Protein AF-A0A560X9L2-F1 (afdb_monomer_lite)

Radius of gyration: 22.98 Å; chains: 1; bounding box: 66×47×64 Å

Secondary structure (DSSP, 8-state):
-----PPPPPHHHHHHHHHHHHHHHHHHHHHSHHHHHHHHHHHHHHHHHTTSSSHHHHHHSHHHHHHHHHHHHHHHHHHHHHHHHHHHHHHHHHHSPPSSHHHHHHHHHHHHHTTTTS-TT-SS-HHHHHHHHHHHHHSS------TT-HHHHHHHHHHHHHHHHHHHHHHHHHHT-TT---HHHHHHHHHHHHHHHHHHHHHHHHTT---

pLDDT: mean 83.64, std 16.47, range [38.31, 98.19]

Foldseek 3Di:
DDDPPDPQDALVVLVVQLVVLVVVLVCCCCPNQLNVLVVQLVVQQVVLVVVDPDSVSSCVDPSNVVSVVSNVVSVVVSCVVRVVVSLVSLLSSLQHQQPAVLSLVVNVVSCVVSVVCPDPPRPDHSVVSSVVNVVVRVPPPPPDPDVPCLQVVLQSLLVVLLVLLVVLVVQLCVLVPPVDDDPVSVVVSVVSNVVSVVSNCSSCVSNVNDD

Sequence (211 aa):
MNAPTMPAPDWATRHAEYRRLLILRDADAAFGTLADARYNREMALQQAETRCGTREEALAQRDVKAASRALSAAEERHYQDYGDQLEAAAIAAVLAPAPDLGAVEIKMALIRLFELDNSLAMPRTPMDIIQQDTDRLADRPTASLVPGDRPAIATDQAAAHLTNADQLAESIASLISPAEHTVSGLRQALTLLHLQQDELRRAAESMGESI

Structure (mmCIF, N/CA/C/O backbone):
data_AF-A0A560X9L2-F1
#
_entry.id   AF-A0A560X9L2-F1
#
loop_
_atom_site.group_PDB
_atom_site.id
_atom_site.type_symbol
_atom_site.label_atom_id
_atom_site.label_alt_id
_atom_site.label_comp_id
_atom_site.label_asym_id
_atom_site.label_entity_id
_atom_site.label_seq_id
_atom_site.pdbx_PDB_ins_code
_atom_site.Cartn_x
_atom_site.Cartn_y
_atom_site.Cartn_z
_atom_site.occupancy
_atom_site.B_iso_or_equiv
_atom_site.auth_seq_id
_atom_site.auth_comp_id
_atom_site.auth_asym_id
_atom_site.auth_atom_id
_atom_site.pdbx_PDB_model_num
ATOM 1 N N . MET A 1 1 ? -39.183 16.869 12.815 1.00 43.25 1 MET A N 1
ATOM 2 C CA . MET A 1 1 ? -38.884 15.489 12.383 1.00 43.25 1 MET A CA 1
ATOM 3 C C . MET A 1 1 ? -37.378 15.331 12.450 1.00 43.25 1 MET A C 1
ATOM 5 O O . MET A 1 1 ? -36.696 15.900 11.611 1.00 43.25 1 MET A O 1
ATOM 9 N N . ASN A 1 2 ? -36.859 14.675 13.488 1.00 44.47 2 ASN A N 1
ATOM 10 C CA . ASN A 1 2 ? -35.429 14.380 13.568 1.00 44.47 2 ASN A CA 1
ATOM 11 C C . ASN A 1 2 ? -35.170 13.163 12.682 1.00 44.47 2 ASN A C 1
ATOM 13 O O . ASN A 1 2 ? -35.814 12.131 12.869 1.00 44.47 2 ASN A O 1
ATOM 17 N N . ALA A 1 3 ? -34.297 13.309 11.685 1.00 38.31 3 ALA A N 1
ATOM 18 C CA . ALA A 1 3 ? -33.846 12.181 10.885 1.00 38.31 3 ALA A CA 1
ATOM 19 C C . ALA A 1 3 ? -33.197 11.145 11.822 1.00 38.31 3 ALA A C 1
ATOM 21 O O . ALA A 1 3 ? -32.463 11.550 12.727 1.00 38.31 3 ALA A O 1
ATOM 22 N N . PRO A 1 4 ? -33.468 9.839 11.654 1.00 47.84 4 PRO A N 1
ATOM 23 C CA . PRO A 1 4 ? -32.773 8.815 12.415 1.00 47.84 4 PRO A CA 1
ATOM 24 C C . PRO A 1 4 ? -31.287 8.894 12.064 1.00 47.84 4 PRO A C 1
ATOM 26 O O . PRO A 1 4 ? -30.880 8.569 10.949 1.00 47.84 4 PRO A O 1
ATOM 29 N N . THR A 1 5 ? -30.483 9.387 13.003 1.00 43.88 5 THR A N 1
ATOM 30 C CA . THR A 1 5 ? -29.027 9.378 12.910 1.00 43.88 5 THR A CA 1
ATOM 31 C C . THR A 1 5 ? -28.613 7.916 12.842 1.00 43.88 5 THR A C 1
ATOM 33 O O . THR A 1 5 ? -28.751 7.192 13.829 1.00 43.88 5 THR A O 1
ATOM 36 N N . MET A 1 6 ? -28.191 7.448 11.665 1.00 41.44 6 MET A N 1
ATOM 37 C CA . MET A 1 6 ? -27.662 6.093 11.547 1.00 41.44 6 MET A CA 1
ATOM 38 C C . MET A 1 6 ? -26.495 5.950 12.532 1.00 41.44 6 MET A C 1
ATOM 40 O O . MET A 1 6 ? -25.679 6.876 12.621 1.00 41.44 6 MET A O 1
ATOM 44 N N . PRO A 1 7 ? -26.425 4.849 13.303 1.00 60.12 7 PRO A N 1
ATOM 45 C CA . PRO A 1 7 ? -25.309 4.631 14.208 1.00 60.12 7 PRO A CA 1
ATOM 46 C C . PRO A 1 7 ? -24.018 4.677 13.394 1.00 60.12 7 PRO A C 1
ATOM 48 O O . PRO A 1 7 ? -23.951 4.128 12.291 1.00 60.12 7 PRO A O 1
ATOM 51 N N . ALA A 1 8 ? -23.012 5.384 13.912 1.00 59.06 8 ALA A N 1
ATOM 52 C CA . ALA A 1 8 ? -21.701 5.394 13.287 1.00 59.06 8 ALA A CA 1
ATOM 53 C C . ALA A 1 8 ? -21.240 3.932 13.123 1.00 59.06 8 ALA A C 1
ATOM 55 O O . ALA A 1 8 ? -21.383 3.159 14.074 1.00 59.06 8 ALA A O 1
ATOM 56 N N . PRO A 1 9 ? -20.751 3.534 11.936 1.00 68.25 9 PRO A N 1
ATOM 57 C CA . PRO A 1 9 ? -20.302 2.166 11.708 1.00 68.25 9 PRO A CA 1
ATOM 58 C C . PRO A 1 9 ? -19.231 1.782 12.727 1.00 68.25 9 PRO A C 1
ATOM 60 O O . PRO A 1 9 ? -18.377 2.603 13.079 1.00 68.25 9 PRO A O 1
ATOM 63 N N . ASP A 1 10 ? -19.310 0.540 13.198 1.00 86.62 10 ASP A N 1
ATOM 64 C CA . ASP A 1 10 ? -18.378 0.007 14.179 1.00 86.62 10 ASP A CA 1
ATOM 65 C C . ASP A 1 10 ? -16.955 -0.114 13.610 1.00 86.62 10 ASP A C 1
ATOM 67 O O . ASP A 1 10 ? -16.713 -0.077 12.397 1.00 86.62 10 ASP A O 1
ATOM 71 N N . TRP A 1 11 ? -15.984 -0.210 14.515 1.00 93.38 11 TRP A N 1
ATOM 72 C CA . TRP A 1 11 ? -14.570 -0.298 14.161 1.00 93.38 11 TRP A CA 1
ATOM 73 C C . TRP A 1 11 ? -14.273 -1.483 13.234 1.00 93.38 11 TRP A C 1
ATOM 75 O O . TRP A 1 11 ? -13.514 -1.324 12.280 1.00 93.38 11 TRP A O 1
ATOM 85 N N . ALA A 1 12 ? -14.922 -2.631 13.454 1.00 92.50 12 ALA A N 1
ATOM 86 C CA . ALA A 1 12 ? -14.732 -3.831 12.644 1.00 92.50 12 ALA A CA 1
ATOM 87 C C . ALA A 1 12 ? -15.104 -3.587 11.175 1.00 92.50 12 ALA A C 1
ATOM 89 O O . ALA A 1 12 ? -14.339 -3.937 10.280 1.00 92.50 12 ALA A O 1
ATOM 90 N N . THR A 1 13 ? -16.223 -2.906 10.919 1.00 94.25 13 THR A N 1
ATOM 91 C CA . THR A 1 13 ? -16.650 -2.529 9.565 1.00 94.25 13 THR A CA 1
ATOM 92 C C . THR A 1 13 ? -15.638 -1.598 8.895 1.00 94.25 13 THR A C 1
ATOM 94 O O . THR A 1 13 ? -15.300 -1.777 7.724 1.00 94.25 13 THR A O 1
ATOM 97 N N . ARG A 1 14 ? -15.119 -0.604 9.628 1.00 94.75 14 ARG A N 1
ATOM 98 C CA . ARG A 1 14 ? -14.111 0.334 9.100 1.00 94.75 14 ARG A CA 1
ATOM 99 C C . ARG A 1 14 ? -12.788 -0.358 8.793 1.00 94.75 14 ARG A C 1
ATOM 101 O O . ARG A 1 14 ? -12.207 -0.122 7.738 1.00 94.75 14 ARG A O 1
ATOM 108 N N . HIS A 1 15 ? -12.342 -1.230 9.689 1.00 95.25 15 HIS A N 1
ATOM 109 C CA . HIS A 1 15 ? -11.128 -2.006 9.498 1.00 95.25 15 HIS A CA 1
ATOM 110 C C . HIS A 1 15 ? -11.265 -3.007 8.340 1.00 95.25 15 HIS A C 1
ATOM 112 O O . HIS A 1 15 ? -10.342 -3.144 7.541 1.00 95.25 15 HIS A O 1
ATOM 118 N N . ALA A 1 16 ? -12.427 -3.651 8.187 1.00 94.00 16 ALA A N 1
ATOM 119 C CA . ALA A 1 16 ? -12.705 -4.541 7.063 1.00 94.00 16 ALA A CA 1
ATOM 120 C C . ALA A 1 16 ? -12.647 -3.806 5.714 1.00 94.00 16 ALA A C 1
ATOM 122 O O . ALA A 1 16 ? -12.072 -4.333 4.764 1.00 94.00 16 ALA A O 1
ATOM 123 N N . GLU A 1 17 ? -13.179 -2.582 5.630 1.00 94.94 17 GLU A N 1
ATOM 124 C CA . GLU A 1 17 ? -13.081 -1.778 4.405 1.00 94.94 17 GLU A CA 1
ATOM 125 C C . GLU A 1 17 ? -11.632 -1.383 4.091 1.00 94.94 17 GLU A C 1
ATOM 127 O O . GLU A 1 17 ? -11.193 -1.527 2.950 1.00 94.94 17 GLU A O 1
ATOM 132 N N . TYR A 1 18 ? -10.853 -0.980 5.103 1.00 96.44 18 TYR A N 1
ATOM 133 C CA . TYR A 1 18 ? -9.411 -0.767 4.944 1.00 96.44 18 TYR A CA 1
ATOM 134 C C . TYR A 1 18 ? -8.710 -2.024 4.398 1.00 96.44 18 TYR A C 1
ATOM 136 O O . TYR A 1 18 ? -7.999 -1.953 3.396 1.00 96.44 18 TYR A O 1
ATOM 144 N N . ARG A 1 19 ? -8.948 -3.195 5.007 1.00 96.81 19 ARG A N 1
ATOM 145 C CA . ARG A 1 19 ? -8.347 -4.467 4.571 1.00 96.81 19 ARG A CA 1
ATOM 146 C C . ARG A 1 19 ? -8.762 -4.838 3.151 1.00 96.81 19 ARG A C 1
ATOM 148 O O . ARG A 1 19 ? -7.929 -5.304 2.381 1.00 96.81 19 ARG A O 1
ATOM 155 N N . ARG A 1 20 ? -10.023 -4.611 2.784 1.00 95.94 20 ARG A N 1
ATOM 156 C CA . ARG A 1 20 ? -10.513 -4.837 1.422 1.00 95.94 20 ARG A CA 1
ATOM 157 C C . ARG A 1 20 ? -9.759 -3.973 0.409 1.00 95.94 20 ARG A C 1
ATOM 159 O O . ARG A 1 20 ? -9.312 -4.502 -0.603 1.00 95.94 20 ARG A O 1
ATOM 166 N N . LEU A 1 21 ? -9.605 -2.674 0.671 1.00 94.25 21 LEU A N 1
ATOM 167 C CA . LEU A 1 21 ? -8.869 -1.768 -0.219 1.00 94.25 21 LEU A CA 1
ATOM 168 C C . LEU A 1 21 ? -7.387 -2.141 -0.319 1.00 94.25 21 LEU A C 1
ATOM 170 O O . LEU A 1 21 ? -6.833 -2.121 -1.415 1.00 94.25 21 LEU A O 1
ATOM 174 N N . LEU A 1 22 ? -6.773 -2.543 0.797 1.00 95.12 22 LEU A N 1
ATOM 175 C CA . LEU A 1 22 ? -5.394 -3.025 0.830 1.00 95.12 22 LEU A CA 1
ATOM 176 C C . LEU A 1 22 ? -5.209 -4.233 -0.099 1.00 95.12 22 LEU A C 1
ATOM 178 O O . LEU A 1 22 ? -4.331 -4.223 -0.955 1.00 95.12 22 LEU A O 1
ATOM 182 N N . ILE A 1 23 ? -6.096 -5.227 0.010 1.00 94.38 23 ILE A N 1
ATOM 183 C CA . ILE A 1 23 ? -6.079 -6.424 -0.842 1.00 94.38 23 ILE A CA 1
ATOM 184 C C . ILE A 1 23 ? -6.236 -6.053 -2.319 1.00 94.38 23 ILE A C 1
ATOM 186 O O . ILE A 1 23 ? -5.538 -6.610 -3.161 1.00 94.38 23 ILE A O 1
ATOM 190 N N . LEU A 1 24 ? -7.139 -5.125 -2.656 1.00 92.75 24 LEU A N 1
ATOM 191 C CA . LEU A 1 24 ? -7.343 -4.702 -4.046 1.00 92.75 24 LEU A CA 1
ATOM 192 C C . LEU A 1 24 ? -6.112 -3.996 -4.622 1.00 92.75 24 LEU A C 1
ATOM 194 O O . LEU A 1 24 ? -5.712 -4.302 -5.745 1.00 92.75 24 LEU A O 1
ATOM 198 N N . ARG A 1 25 ? -5.492 -3.103 -3.844 1.00 96.00 25 ARG A N 1
ATOM 199 C CA . ARG A 1 25 ? -4.229 -2.458 -4.211 1.00 96.00 25 ARG A CA 1
ATOM 200 C C . ARG A 1 25 ? -3.153 -3.511 -4.469 1.00 96.00 25 ARG A C 1
ATOM 202 O O . ARG A 1 25 ? -2.543 -3.530 -5.533 1.00 96.00 25 ARG A O 1
ATOM 209 N N . ASP A 1 26 ? -2.945 -4.421 -3.527 1.00 93.62 26 ASP A N 1
ATOM 210 C CA . ASP A 1 26 ? -1.880 -5.418 -3.635 1.00 93.62 26 ASP A CA 1
ATOM 211 C C . ASP A 1 26 ? -2.139 -6.393 -4.797 1.00 93.62 26 ASP A C 1
ATOM 213 O O . ASP A 1 26 ? -1.213 -6.760 -5.523 1.00 93.62 26 ASP A O 1
ATOM 217 N N . ALA A 1 27 ? -3.405 -6.731 -5.057 1.00 91.81 27 ALA A N 1
ATOM 218 C CA . ALA A 1 27 ? -3.801 -7.522 -6.215 1.00 91.81 27 ALA A CA 1
ATOM 219 C C . ALA A 1 27 ? -3.506 -6.812 -7.547 1.00 91.81 27 ALA A C 1
ATOM 221 O O . ALA A 1 27 ? -3.006 -7.458 -8.467 1.00 91.81 27 ALA A O 1
ATOM 222 N N . ASP A 1 28 ? -3.756 -5.502 -7.674 1.00 91.50 28 ASP A N 1
ATOM 223 C CA . ASP A 1 28 ? -3.399 -4.761 -8.895 1.00 91.50 28 ASP A CA 1
ATOM 224 C C . ASP A 1 28 ? -1.875 -4.658 -9.081 1.00 91.50 28 ASP A C 1
ATOM 226 O O . ASP A 1 28 ? -1.367 -4.794 -10.197 1.00 91.50 28 ASP A O 1
ATOM 230 N N . ALA A 1 29 ? -1.125 -4.505 -7.987 1.00 92.31 29 ALA A N 1
ATOM 231 C CA . ALA A 1 29 ? 0.335 -4.486 -8.027 1.00 92.31 29 ALA A CA 1
ATOM 232 C C . ALA A 1 29 ? 0.947 -5.840 -8.429 1.00 92.31 29 ALA A C 1
ATOM 234 O O . ALA A 1 29 ? 2.018 -5.860 -9.043 1.00 92.31 29 ALA A O 1
ATOM 235 N N . ALA A 1 30 ? 0.283 -6.948 -8.084 1.00 93.56 30 ALA A N 1
ATOM 236 C CA . ALA A 1 30 ? 0.746 -8.306 -8.356 1.00 93.56 30 ALA A CA 1
ATOM 237 C C . ALA A 1 30 ? 0.265 -8.864 -9.704 1.00 93.56 30 ALA A C 1
ATOM 239 O O . ALA A 1 30 ? 1.023 -9.556 -10.383 1.00 93.56 30 ALA A O 1
ATOM 240 N N . PHE A 1 31 ? -0.976 -8.569 -10.097 1.00 92.12 31 PHE A N 1
ATOM 241 C CA . PHE A 1 31 ? -1.646 -9.217 -11.234 1.00 92.12 31 PHE A CA 1
ATOM 242 C C . PHE A 1 31 ? -2.380 -8.248 -12.166 1.00 92.12 31 PHE A C 1
ATOM 244 O O . PHE A 1 31 ? -2.982 -8.687 -13.143 1.00 92.12 31 PHE A O 1
ATOM 251 N N . GLY A 1 32 ? -2.399 -6.957 -11.843 1.00 93.81 32 GLY A N 1
ATOM 252 C CA . GLY A 1 32 ? -3.154 -5.953 -12.579 1.00 93.81 32 GLY A CA 1
ATOM 253 C C . GLY A 1 32 ? -2.306 -5.125 -13.535 1.00 93.81 32 GLY A C 1
ATOM 254 O O . GLY A 1 32 ? -1.268 -5.550 -14.047 1.00 93.81 32 GLY A O 1
ATOM 255 N N . THR A 1 33 ? -2.759 -3.893 -13.767 1.00 94.00 33 THR A N 1
ATOM 256 C CA . THR A 1 33 ? -2.171 -3.016 -14.795 1.00 94.00 33 THR A CA 1
ATOM 257 C C . THR A 1 33 ? -0.731 -2.641 -14.449 1.00 94.00 33 THR A C 1
ATOM 259 O O . THR A 1 33 ? 0.124 -2.535 -15.333 1.00 94.00 33 THR A O 1
ATOM 262 N N . LEU A 1 34 ? -0.447 -2.449 -13.158 1.00 94.62 34 LEU A N 1
ATOM 263 C CA . LEU A 1 34 ? 0.895 -2.138 -12.686 1.00 94.62 34 LEU A CA 1
ATOM 264 C C . LEU A 1 34 ? 1.856 -3.318 -12.898 1.00 94.62 34 LEU A C 1
ATOM 266 O O . LEU A 1 34 ? 2.987 -3.111 -13.346 1.00 94.62 34 LEU A O 1
ATOM 270 N N . ALA A 1 35 ? 1.405 -4.546 -12.631 1.00 95.62 35 ALA A N 1
ATOM 271 C CA . ALA A 1 35 ? 2.194 -5.755 -12.858 1.00 95.62 35 ALA A CA 1
ATOM 272 C C . ALA A 1 35 ? 2.566 -5.917 -14.341 1.00 95.62 35 ALA A C 1
ATOM 274 O O . ALA A 1 35 ? 3.745 -6.081 -14.671 1.00 95.62 35 ALA A O 1
ATOM 275 N N . ASP A 1 36 ? 1.591 -5.760 -15.240 1.00 96.94 36 ASP A N 1
ATOM 276 C CA . ASP A 1 36 ? 1.807 -5.823 -16.688 1.00 96.94 36 ASP A CA 1
ATOM 277 C C . ASP A 1 36 ? 2.794 -4.753 -17.170 1.00 96.94 36 ASP A C 1
ATOM 279 O O . ASP A 1 36 ? 3.684 -5.020 -17.984 1.00 96.94 36 ASP A O 1
ATOM 283 N N . ALA A 1 37 ? 2.676 -3.521 -16.668 1.00 97.44 37 ALA A N 1
ATOM 284 C CA . ALA A 1 37 ? 3.575 -2.436 -17.048 1.00 97.44 37 ALA A CA 1
ATOM 285 C C . ALA A 1 37 ? 5.020 -2.687 -16.575 1.00 97.44 37 ALA A C 1
ATOM 287 O O . ALA A 1 37 ? 5.966 -2.423 -17.327 1.00 97.44 37 ALA A O 1
ATOM 288 N N . ARG A 1 38 ? 5.200 -3.245 -15.367 1.00 97.38 38 ARG A N 1
ATOM 289 C CA . ARG A 1 38 ? 6.514 -3.663 -14.846 1.00 97.38 38 ARG A CA 1
ATOM 290 C C . ARG A 1 38 ? 7.122 -4.759 -15.712 1.00 97.38 38 ARG A C 1
ATOM 292 O O . ARG A 1 38 ? 8.261 -4.612 -16.153 1.00 97.38 38 ARG A O 1
ATOM 299 N N . TYR A 1 39 ? 6.346 -5.799 -16.014 1.00 97.12 39 TYR A N 1
ATOM 300 C CA . TYR A 1 39 ? 6.778 -6.896 -16.876 1.00 97.12 39 TYR A CA 1
ATOM 301 C C . TYR A 1 39 ? 7.202 -6.395 -18.263 1.00 97.12 39 TYR A C 1
ATOM 303 O O . TYR A 1 39 ? 8.300 -6.692 -18.728 1.00 97.12 39 TYR A O 1
ATOM 311 N N . ASN A 1 40 ? 6.379 -5.561 -18.903 1.00 97.38 40 ASN A N 1
ATOM 312 C CA . ASN A 1 40 ? 6.672 -5.024 -20.232 1.00 97.38 40 ASN A CA 1
ATOM 313 C C . ASN A 1 40 ? 7.941 -4.161 -20.259 1.00 97.38 40 ASN A C 1
ATOM 315 O O . ASN A 1 40 ? 8.709 -4.225 -21.222 1.00 97.38 40 ASN A O 1
ATOM 319 N N . ARG A 1 41 ? 8.187 -3.362 -19.211 1.00 97.50 41 ARG A N 1
ATOM 320 C CA . ARG A 1 41 ? 9.431 -2.592 -19.080 1.00 97.50 41 ARG A CA 1
ATOM 321 C C . ARG A 1 41 ? 10.645 -3.503 -18.944 1.00 97.50 41 ARG A C 1
ATOM 323 O O . ARG A 1 41 ? 11.640 -3.251 -19.620 1.00 97.50 41 ARG A O 1
ATOM 330 N N . GLU A 1 42 ? 10.559 -4.536 -18.112 1.00 96.50 42 GLU A N 1
ATOM 331 C CA . GLU A 1 42 ? 11.658 -5.483 -17.912 1.00 96.50 42 GLU A CA 1
ATOM 332 C C . GLU A 1 42 ? 11.970 -6.245 -19.206 1.00 96.50 42 GLU A C 1
ATOM 334 O O . GLU A 1 42 ? 13.121 -6.303 -19.633 1.00 96.50 42 GLU A O 1
ATOM 339 N N . MET A 1 43 ? 10.940 -6.719 -19.912 1.00 97.00 43 MET A N 1
ATOM 340 C CA . MET A 1 43 ? 11.107 -7.385 -21.205 1.00 97.00 43 MET A CA 1
ATOM 341 C C . MET A 1 43 ? 11.726 -6.464 -22.260 1.00 97.00 43 MET A C 1
ATOM 343 O O . MET A 1 43 ? 12.619 -6.886 -22.996 1.00 97.00 43 MET A O 1
ATOM 347 N N . ALA A 1 44 ? 11.289 -5.202 -22.338 1.00 95.94 44 ALA A N 1
ATOM 348 C CA . ALA A 1 44 ? 11.880 -4.226 -23.252 1.00 95.94 44 ALA A CA 1
ATOM 349 C C . ALA A 1 44 ? 13.358 -3.971 -22.923 1.00 95.94 44 ALA A C 1
ATOM 351 O O . ALA A 1 44 ? 14.188 -3.886 -23.831 1.00 95.94 44 ALA A O 1
ATOM 352 N N . LEU A 1 45 ? 13.694 -3.875 -21.632 1.00 94.62 45 LEU A N 1
ATOM 353 C CA . LEU A 1 45 ? 15.064 -3.680 -21.175 1.00 94.62 45 LEU A CA 1
ATOM 354 C C . LEU A 1 45 ? 15.943 -4.879 -21.536 1.00 94.62 45 LEU A C 1
ATOM 356 O O . LEU A 1 45 ? 16.971 -4.690 -22.179 1.00 94.62 45 LEU A O 1
ATOM 360 N N . GLN A 1 46 ? 15.498 -6.098 -21.233 1.00 93.81 46 GLN A N 1
ATOM 361 C CA . GLN A 1 46 ? 16.216 -7.323 -21.578 1.00 93.81 46 GLN A CA 1
ATOM 362 C C . GLN A 1 46 ? 16.451 -7.432 -23.095 1.00 93.81 46 GLN A C 1
ATOM 364 O O . GLN A 1 46 ? 17.558 -7.719 -23.550 1.00 93.81 46 GLN A O 1
ATOM 369 N N . GLN A 1 47 ? 15.438 -7.135 -23.915 1.00 94.19 47 GLN A N 1
ATOM 370 C CA . GLN A 1 47 ? 15.576 -7.125 -25.377 1.00 94.19 47 GLN A CA 1
ATOM 371 C C . GLN A 1 47 ? 16.538 -6.039 -25.878 1.00 94.19 47 GLN A C 1
ATOM 373 O O . GLN A 1 47 ? 17.235 -6.238 -26.874 1.00 94.19 47 GLN A O 1
ATOM 378 N N . ALA A 1 48 ? 16.585 -4.871 -25.238 1.00 94.56 48 ALA A N 1
ATOM 379 C CA . ALA A 1 48 ? 17.551 -3.830 -25.571 1.00 94.56 48 ALA A CA 1
ATOM 380 C C . ALA A 1 48 ? 18.978 -4.222 -25.155 1.00 94.56 48 ALA A C 1
ATOM 382 O O . ALA A 1 48 ? 19.894 -4.061 -25.954 1.00 94.56 48 ALA A O 1
ATOM 383 N N . GLU A 1 49 ? 19.165 -4.827 -23.981 1.00 93.75 49 GLU A N 1
ATOM 384 C CA . GLU A 1 49 ? 20.471 -5.298 -23.502 1.00 93.75 49 GLU A CA 1
ATOM 385 C C . GLU A 1 49 ? 21.081 -6.381 -24.397 1.00 93.75 49 GLU A C 1
ATOM 387 O O . GLU A 1 49 ? 22.290 -6.397 -24.582 1.00 93.75 49 GLU A O 1
ATOM 392 N N . THR A 1 50 ? 20.275 -7.239 -25.033 1.00 93.69 50 THR A N 1
ATOM 393 C CA . THR A 1 50 ? 20.814 -8.209 -26.011 1.00 93.69 50 THR A CA 1
ATOM 394 C C . THR A 1 50 ? 21.365 -7.560 -27.287 1.00 93.69 50 THR A C 1
ATOM 396 O O . THR A 1 50 ? 22.163 -8.175 -27.994 1.00 93.69 50 THR A O 1
ATOM 399 N N . ARG A 1 51 ? 20.927 -6.336 -27.610 1.00 93.19 51 ARG A N 1
ATOM 400 C CA . ARG A 1 51 ? 21.336 -5.584 -28.810 1.00 93.19 51 ARG A CA 1
ATOM 401 C C . ARG A 1 51 ? 22.429 -4.558 -28.519 1.00 93.19 51 ARG A C 1
ATOM 403 O O . ARG A 1 51 ? 23.192 -4.219 -29.421 1.00 93.19 51 ARG A O 1
ATOM 410 N N . CYS A 1 52 ? 22.464 -4.033 -27.300 1.00 90.69 52 CYS A N 1
ATOM 411 C CA . CYS A 1 52 ? 23.400 -3.008 -26.858 1.00 90.69 52 CYS A CA 1
ATOM 412 C C . CYS A 1 52 ? 24.627 -3.630 -26.180 1.00 90.69 52 CYS A C 1
ATOM 414 O O . CYS A 1 52 ? 24.558 -4.722 -25.629 1.00 90.69 52 CYS A O 1
ATOM 416 N N . GLY A 1 53 ? 25.762 -2.928 -26.198 1.00 84.75 53 GLY A N 1
ATOM 417 C CA . GLY A 1 53 ? 26.966 -3.389 -25.501 1.00 84.75 53 GLY A CA 1
ATOM 418 C C . GLY A 1 53 ? 26.920 -3.111 -23.998 1.00 84.75 53 GLY A C 1
ATOM 419 O O . GLY A 1 53 ? 27.680 -3.709 -23.237 1.00 84.75 53 GLY A O 1
ATOM 420 N N . THR A 1 54 ? 26.041 -2.198 -23.565 1.00 91.75 54 THR A N 1
ATOM 421 C CA . THR A 1 54 ? 25.892 -1.782 -22.165 1.00 91.75 54 THR A CA 1
ATOM 422 C C . THR A 1 54 ? 24.429 -1.528 -21.777 1.00 91.75 54 THR A C 1
ATOM 424 O O . THR A 1 54 ? 23.570 -1.241 -22.616 1.00 91.75 54 THR A O 1
ATOM 427 N N . ARG A 1 55 ? 24.144 -1.569 -20.469 1.00 88.69 55 ARG A N 1
ATOM 428 C CA . ARG A 1 55 ? 22.823 -1.243 -19.901 1.00 88.69 55 ARG A CA 1
ATOM 429 C C . ARG A 1 55 ? 22.441 0.229 -20.080 1.00 88.69 55 ARG A C 1
ATOM 431 O O . ARG A 1 55 ? 21.268 0.539 -20.266 1.00 88.69 55 ARG A O 1
ATOM 438 N N . GLU A 1 56 ? 23.412 1.140 -20.060 1.00 91.25 56 GLU A N 1
ATOM 439 C CA . GLU A 1 56 ? 23.175 2.573 -20.296 1.00 91.25 56 GLU A CA 1
ATOM 440 C C . GLU A 1 56 ? 22.667 2.827 -21.721 1.00 91.25 56 GLU A C 1
ATOM 442 O O . GLU A 1 56 ? 21.685 3.544 -21.922 1.00 91.25 56 GLU A O 1
ATOM 447 N N . GLU A 1 57 ? 23.274 2.169 -22.712 1.00 90.12 57 GLU A N 1
ATOM 448 C CA . GLU A 1 57 ? 22.813 2.205 -24.101 1.00 90.12 57 GLU A CA 1
ATOM 449 C C . GLU A 1 57 ? 21.418 1.592 -24.262 1.00 90.12 57 GLU A C 1
ATOM 451 O O . GLU A 1 57 ? 20.607 2.126 -25.023 1.00 90.12 57 GLU A O 1
ATOM 456 N N . ALA A 1 58 ? 21.122 0.509 -23.536 1.00 89.69 58 ALA A N 1
ATOM 457 C CA . ALA A 1 58 ? 19.808 -0.127 -23.533 1.00 89.69 58 ALA A CA 1
ATOM 458 C C . ALA A 1 58 ? 18.724 0.813 -22.972 1.00 89.69 58 ALA A C 1
ATOM 460 O O . ALA A 1 58 ? 17.688 1.017 -23.602 1.00 89.69 58 ALA A O 1
ATOM 461 N N . LEU A 1 59 ? 18.987 1.475 -21.840 1.00 90.31 59 LEU A N 1
ATOM 462 C CA . LEU A 1 59 ? 18.087 2.474 -21.245 1.00 90.31 59 LEU A CA 1
ATOM 463 C C . LEU A 1 59 ? 17.887 3.707 -22.140 1.00 90.31 59 LEU A C 1
ATOM 465 O O . LEU A 1 59 ? 16.843 4.366 -22.086 1.00 90.31 59 LEU A O 1
ATOM 469 N N . ALA A 1 60 ? 18.868 4.031 -22.985 1.00 89.75 60 ALA A N 1
ATOM 470 C CA . ALA A 1 60 ? 18.752 5.117 -23.946 1.00 89.75 60 ALA A CA 1
ATOM 471 C C . ALA A 1 60 ? 17.816 4.787 -25.126 1.00 89.75 60 ALA A C 1
ATOM 473 O O . ALA A 1 60 ? 17.354 5.730 -25.791 1.00 89.75 60 ALA A O 1
ATOM 474 N N . GLN A 1 61 ? 17.503 3.505 -25.362 1.00 94.50 61 GLN A N 1
ATOM 475 C CA . GLN A 1 61 ? 16.669 3.064 -26.478 1.00 94.50 61 GLN A CA 1
ATOM 476 C C . GLN A 1 61 ? 15.224 3.569 -26.376 1.00 94.50 61 GLN A C 1
ATOM 478 O O . GLN A 1 61 ? 14.656 3.797 -25.303 1.00 94.50 61 GLN A O 1
ATOM 483 N N . ARG A 1 62 ? 14.615 3.789 -27.545 1.00 94.69 62 ARG A N 1
ATOM 484 C CA . ARG A 1 62 ? 13.279 4.392 -27.667 1.00 94.69 62 ARG A CA 1
ATOM 485 C C . ARG A 1 62 ? 12.180 3.516 -27.061 1.00 94.69 62 ARG A C 1
ATOM 487 O O . ARG A 1 62 ? 11.255 4.055 -26.455 1.00 94.69 62 ARG A O 1
ATOM 494 N N . ASP A 1 63 ? 12.256 2.210 -27.269 1.00 93.88 63 ASP A N 1
ATOM 495 C CA . ASP A 1 63 ? 11.332 1.203 -26.742 1.00 93.88 63 ASP A CA 1
ATOM 496 C C . ASP A 1 63 ? 11.396 1.126 -25.212 1.00 93.88 63 ASP A C 1
ATOM 498 O O . ASP A 1 63 ? 10.359 1.246 -24.563 1.00 93.88 63 ASP A O 1
ATOM 502 N N . VAL A 1 64 ? 12.594 1.074 -24.625 1.00 96.06 64 VAL A N 1
ATOM 503 C CA . VAL A 1 64 ? 12.778 1.089 -23.162 1.00 96.06 64 VAL A CA 1
ATOM 504 C C . VAL A 1 64 ? 12.252 2.384 -22.540 1.00 96.06 64 VAL A C 1
ATOM 506 O O . VAL A 1 64 ? 11.566 2.356 -21.515 1.00 96.06 64 VAL A O 1
ATOM 509 N N . LYS A 1 65 ? 12.479 3.536 -23.186 1.00 97.12 65 LYS A N 1
ATOM 510 C CA . LYS A 1 65 ? 11.892 4.823 -22.767 1.00 97.12 65 LYS A CA 1
ATOM 511 C C . LYS A 1 65 ? 10.369 4.847 -22.884 1.00 97.12 65 LYS A C 1
ATOM 513 O O . LYS A 1 65 ? 9.699 5.480 -22.070 1.00 97.12 65 LYS A O 1
ATOM 518 N N . ALA A 1 66 ? 9.800 4.216 -23.910 1.00 97.31 66 ALA A N 1
ATOM 519 C CA . ALA A 1 66 ? 8.352 4.112 -24.059 1.00 97.31 66 ALA A CA 1
ATOM 520 C C . ALA A 1 66 ? 7.747 3.230 -22.957 1.00 97.31 66 ALA A C 1
ATOM 522 O O . ALA A 1 66 ? 6.815 3.671 -22.291 1.00 97.31 66 ALA A O 1
ATOM 523 N N . ALA A 1 67 ? 8.330 2.056 -22.704 1.00 97.12 67 ALA A N 1
ATOM 524 C CA . ALA A 1 67 ? 7.890 1.153 -21.646 1.00 97.12 67 ALA A CA 1
ATOM 525 C C . ALA A 1 67 ? 8.068 1.763 -20.244 1.00 97.12 67 ALA A C 1
ATOM 527 O O . ALA A 1 67 ? 7.184 1.638 -19.405 1.00 97.12 67 ALA A O 1
ATOM 528 N N . SER A 1 68 ? 9.149 2.513 -20.005 1.00 97.62 68 SER A N 1
ATOM 529 C CA . SER A 1 68 ? 9.345 3.225 -18.732 1.00 97.62 68 SER A CA 1
ATOM 530 C C . SER A 1 68 ? 8.289 4.309 -18.506 1.00 97.62 68 SER A C 1
ATOM 532 O O . SER A 1 68 ? 7.764 4.419 -17.407 1.00 97.62 68 SER A O 1
ATOM 534 N N . ARG A 1 69 ? 7.911 5.067 -19.546 1.00 98.19 69 ARG A N 1
ATOM 535 C CA . ARG A 1 69 ? 6.802 6.034 -19.441 1.00 98.19 69 ARG A CA 1
ATOM 536 C C . ARG A 1 69 ? 5.462 5.353 -19.181 1.00 98.19 69 ARG A C 1
ATOM 538 O O . ARG A 1 69 ? 4.658 5.889 -18.429 1.00 98.19 69 ARG A O 1
ATOM 545 N N . ALA A 1 70 ? 5.226 4.194 -19.797 1.00 97.75 70 ALA A N 1
ATOM 546 C CA . ALA A 1 70 ? 4.028 3.404 -19.539 1.00 97.75 70 ALA A CA 1
ATOM 547 C C . ALA A 1 70 ? 3.987 2.901 -18.088 1.00 97.75 70 ALA A C 1
ATOM 549 O O . ALA A 1 70 ? 2.941 3.008 -17.456 1.00 97.75 70 ALA A O 1
ATOM 550 N N . LEU A 1 71 ? 5.122 2.440 -17.543 1.00 97.94 71 LEU A N 1
ATOM 551 C CA . LEU A 1 71 ? 5.234 2.080 -16.129 1.00 97.94 71 LEU A CA 1
ATOM 552 C C . LEU A 1 71 ? 4.932 3.272 -15.219 1.00 97.94 71 LEU A C 1
ATOM 554 O O . LEU A 1 71 ? 4.052 3.155 -14.379 1.00 97.94 71 LEU A O 1
ATOM 558 N N . SER A 1 72 ? 5.572 4.424 -15.425 1.00 98.06 72 SER A N 1
ATOM 559 C CA . SER A 1 72 ? 5.303 5.605 -14.593 1.00 98.06 72 SER A CA 1
ATOM 560 C C . SER A 1 72 ? 3.839 6.051 -14.660 1.00 98.06 72 SER A C 1
ATOM 562 O O . SER A 1 72 ? 3.268 6.445 -13.651 1.00 98.06 72 SER A O 1
ATOM 564 N N . ALA A 1 73 ? 3.196 5.955 -15.830 1.00 97.88 73 ALA A N 1
ATOM 565 C CA . ALA A 1 73 ? 1.768 6.247 -15.960 1.0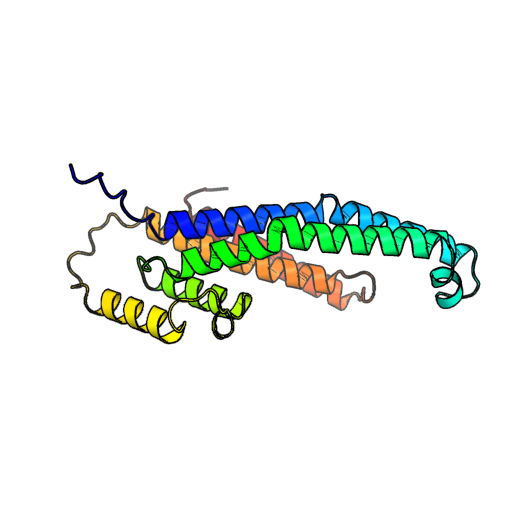0 97.88 73 ALA A CA 1
ATOM 566 C C . ALA A 1 73 ? 0.880 5.223 -15.227 1.00 97.88 73 ALA A C 1
ATOM 568 O O . ALA A 1 73 ? -0.176 5.590 -14.715 1.00 97.88 73 ALA A O 1
ATOM 569 N N . ALA A 1 74 ? 1.288 3.951 -15.185 1.00 97.44 74 ALA A N 1
ATOM 570 C CA . ALA A 1 74 ? 0.595 2.915 -14.426 1.00 97.44 74 ALA A CA 1
ATOM 571 C C . ALA A 1 74 ? 0.791 3.089 -12.912 1.00 97.44 74 ALA A C 1
ATOM 573 O O . ALA A 1 74 ? -0.171 2.932 -12.173 1.00 97.44 74 ALA A O 1
ATOM 574 N N . GLU A 1 75 ? 1.992 3.461 -12.457 1.00 97.19 75 GLU A N 1
ATOM 575 C CA . GLU A 1 75 ? 2.286 3.784 -11.052 1.00 97.19 75 GLU A CA 1
ATOM 576 C C . GLU A 1 75 ? 1.455 4.974 -10.564 1.00 97.19 75 GLU A C 1
ATOM 578 O O . GLU A 1 75 ? 0.818 4.890 -9.518 1.00 97.19 75 GLU A O 1
ATOM 583 N N . GLU A 1 76 ? 1.397 6.047 -11.355 1.00 96.81 76 GLU A N 1
ATOM 584 C CA . GLU A 1 76 ? 0.572 7.220 -11.053 1.00 96.81 76 GLU A CA 1
ATOM 585 C C . GLU A 1 76 ? -0.911 6.846 -10.944 1.00 96.81 76 GLU A C 1
ATOM 587 O O . GLU A 1 76 ? -1.579 7.204 -9.978 1.00 96.81 76 GLU A O 1
ATOM 592 N N . ARG A 1 77 ? -1.432 6.073 -11.905 1.00 96.31 77 ARG A N 1
ATOM 593 C CA . ARG A 1 77 ? -2.824 5.609 -11.860 1.00 96.31 77 ARG A CA 1
ATOM 594 C C . ARG A 1 77 ? -3.087 4.718 -10.650 1.00 96.31 77 ARG A C 1
ATOM 596 O O . ARG A 1 77 ? -4.093 4.898 -9.981 1.00 96.31 77 ARG A O 1
ATOM 603 N N . HIS A 1 78 ? -2.183 3.791 -10.355 1.00 95.06 78 HIS A N 1
ATOM 604 C CA . HIS A 1 78 ? -2.284 2.916 -9.194 1.00 95.06 78 HIS A CA 1
ATOM 605 C C . HIS A 1 78 ? -2.360 3.721 -7.889 1.00 95.06 78 HIS A C 1
ATOM 607 O O . HIS A 1 78 ? -3.185 3.437 -7.022 1.00 95.06 78 HIS A O 1
ATOM 613 N N . TYR A 1 79 ? -1.540 4.768 -7.766 1.00 94.25 79 TYR A N 1
ATOM 614 C CA . TYR A 1 79 ? -1.610 5.685 -6.635 1.00 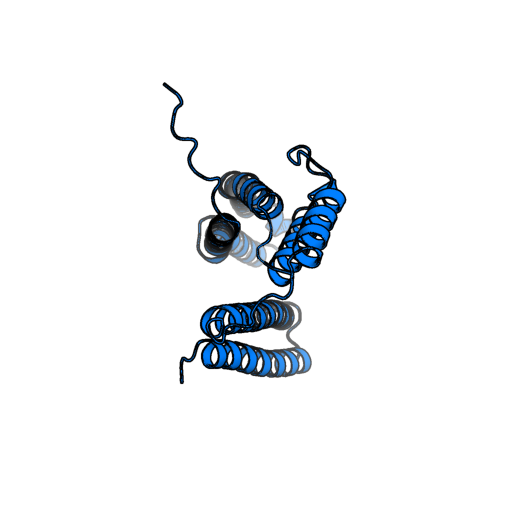94.25 79 TYR A CA 1
ATOM 615 C C . TYR A 1 79 ? -2.947 6.443 -6.588 1.00 94.25 79 TYR A C 1
ATOM 617 O O . TYR A 1 79 ? -3.566 6.506 -5.533 1.00 94.25 79 TYR A O 1
ATOM 625 N N . GLN A 1 80 ? -3.435 6.961 -7.716 1.00 94.31 80 GLN A N 1
ATOM 626 C CA . GLN A 1 80 ? -4.717 7.679 -7.781 1.00 94.31 80 GLN A CA 1
ATOM 627 C C . GLN A 1 80 ? -5.923 6.789 -7.447 1.00 94.31 80 GLN A C 1
ATOM 629 O O . GLN A 1 80 ? -6.849 7.226 -6.764 1.00 94.31 80 GLN A O 1
ATOM 634 N N . ASP A 1 81 ? -5.918 5.543 -7.918 1.00 94.44 81 ASP A N 1
ATOM 635 C CA . ASP A 1 81 ? -7.041 4.622 -7.749 1.00 94.44 81 ASP A CA 1
ATOM 636 C C . ASP A 1 81 ? -7.136 4.098 -6.307 1.00 94.44 81 ASP A C 1
ATOM 638 O O . ASP A 1 81 ? -8.244 3.915 -5.795 1.00 94.44 81 ASP A O 1
ATOM 642 N N . TYR A 1 82 ? -5.996 3.886 -5.635 1.00 94.12 82 TYR A N 1
ATOM 643 C CA . TYR A 1 82 ? -5.956 3.221 -4.327 1.00 94.12 82 TYR A CA 1
ATOM 644 C C . TYR A 1 82 ? -5.397 4.067 -3.180 1.00 94.12 82 TYR A C 1
ATOM 646 O O . TYR A 1 82 ? -5.825 3.867 -2.048 1.00 94.12 82 TYR A O 1
ATOM 654 N N . GLY A 1 83 ? -4.460 4.984 -3.428 1.00 92.88 83 GLY A N 1
ATOM 655 C CA . GLY A 1 83 ? -3.699 5.704 -2.399 1.00 92.88 83 GLY A CA 1
ATOM 656 C C . GLY A 1 83 ? -4.589 6.500 -1.447 1.00 92.88 83 GLY A C 1
ATOM 657 O O . GLY A 1 83 ? -4.721 6.137 -0.277 1.00 92.88 83 GLY A O 1
ATOM 658 N N . ASP A 1 84 ? -5.261 7.526 -1.972 1.00 93.12 84 ASP A N 1
ATOM 659 C CA . ASP A 1 84 ? -6.110 8.423 -1.175 1.00 93.12 84 ASP A CA 1
ATOM 660 C C . ASP A 1 84 ? -7.258 7.670 -0.482 1.00 93.12 84 ASP A C 1
ATOM 662 O O . ASP A 1 84 ? -7.609 7.946 0.667 1.00 93.12 84 ASP A O 1
ATOM 666 N N . GLN A 1 85 ? -7.848 6.683 -1.166 1.00 95.44 85 GLN A N 1
ATOM 667 C CA . GLN A 1 85 ? -8.947 5.887 -0.614 1.00 95.44 85 GLN A CA 1
ATOM 668 C C . GLN A 1 85 ? -8.476 4.995 0.537 1.00 95.44 85 GLN A C 1
ATOM 670 O O . GLN A 1 85 ? -9.181 4.852 1.538 1.00 95.44 85 GLN A O 1
ATOM 675 N N . LEU A 1 86 ? -7.287 4.403 0.407 1.00 96.19 86 LEU A N 1
ATOM 676 C CA . LEU A 1 86 ? -6.710 3.541 1.427 1.00 96.19 86 LEU A CA 1
ATOM 677 C C . LEU A 1 86 ? -6.307 4.342 2.669 1.00 96.19 86 LEU A C 1
ATOM 679 O O . LEU A 1 86 ? -6.624 3.910 3.778 1.00 96.19 86 LEU A O 1
ATOM 683 N N . GLU A 1 87 ? -5.684 5.515 2.501 1.00 95.81 87 GLU A N 1
ATOM 684 C CA . GLU A 1 87 ? -5.384 6.419 3.621 1.00 95.81 87 GLU A CA 1
ATOM 685 C C . GLU A 1 87 ? -6.680 6.859 4.318 1.00 95.81 87 GLU A C 1
ATOM 687 O O . GLU A 1 87 ? -6.804 6.734 5.537 1.00 95.81 87 GLU A O 1
ATOM 692 N N . ALA A 1 88 ? -7.695 7.287 3.559 1.00 96.56 88 ALA A N 1
ATOM 693 C CA . ALA A 1 88 ? -8.985 7.683 4.120 1.00 96.56 88 ALA A CA 1
ATOM 694 C C . ALA A 1 88 ? -9.659 6.543 4.908 1.00 96.56 88 ALA A C 1
ATOM 696 O O . ALA A 1 88 ? -10.238 6.776 5.975 1.00 96.56 88 ALA A O 1
ATOM 697 N N . ALA A 1 89 ? -9.572 5.302 4.420 1.00 96.94 89 ALA A N 1
ATOM 698 C CA . ALA A 1 89 ? -10.084 4.133 5.128 1.00 96.94 89 ALA A CA 1
ATOM 699 C C . ALA A 1 89 ? -9.278 3.822 6.400 1.00 96.94 89 ALA A C 1
ATOM 701 O O . ALA A 1 89 ? -9.877 3.514 7.435 1.00 96.94 89 ALA A O 1
ATOM 702 N N . ALA A 1 90 ? -7.948 3.959 6.360 1.00 97.50 90 ALA A N 1
ATOM 703 C CA . ALA A 1 90 ? -7.088 3.802 7.531 1.00 97.50 90 ALA A CA 1
ATOM 704 C C . ALA A 1 90 ? -7.418 4.850 8.608 1.00 97.50 90 ALA A C 1
ATOM 706 O O . ALA A 1 90 ? -7.637 4.493 9.766 1.00 97.50 90 ALA A O 1
ATOM 707 N N . ILE A 1 91 ? -7.567 6.123 8.223 1.00 97.69 91 ILE A N 1
ATOM 708 C CA . ILE A 1 91 ? -8.012 7.210 9.109 1.00 97.69 91 ILE A CA 1
ATOM 709 C C . ILE A 1 91 ? -9.377 6.879 9.719 1.00 97.69 91 ILE A C 1
ATOM 711 O O . ILE A 1 91 ? -9.564 6.990 10.932 1.00 97.69 91 ILE A O 1
ATOM 715 N N . ALA A 1 92 ? -10.335 6.421 8.909 1.00 97.06 92 ALA A N 1
ATOM 716 C CA . ALA A 1 92 ? -11.659 6.056 9.401 1.00 97.06 92 ALA A CA 1
ATOM 717 C C . ALA A 1 92 ? -11.610 4.904 10.424 1.00 97.06 92 ALA A C 1
ATOM 719 O O . ALA A 1 92 ? -12.343 4.943 11.416 1.00 97.06 92 ALA A O 1
ATOM 720 N N . ALA A 1 93 ? -10.745 3.906 10.218 1.00 97.00 93 ALA A N 1
ATOM 721 C CA . ALA A 1 93 ? -10.524 2.815 11.168 1.00 97.00 93 ALA A CA 1
ATOM 722 C C . ALA A 1 93 ? -9.840 3.300 12.459 1.00 97.00 93 ALA A C 1
ATOM 724 O O . ALA A 1 93 ? -10.241 2.912 13.557 1.00 97.00 93 ALA A O 1
ATOM 725 N N . VAL A 1 94 ? -8.859 4.200 12.353 1.00 97.69 94 VAL A N 1
ATOM 726 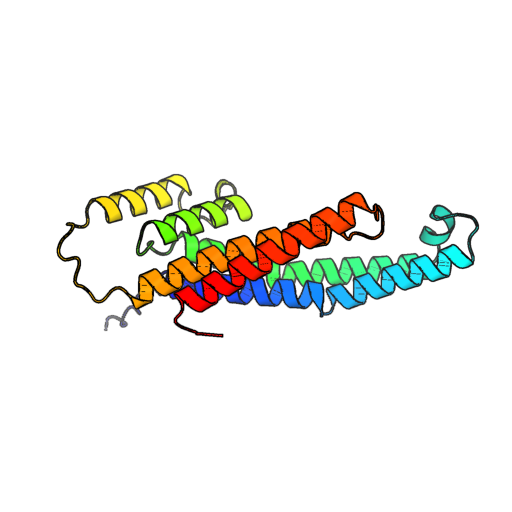C CA . VAL A 1 94 ? -8.168 4.798 13.507 1.00 97.69 94 VAL A CA 1
ATOM 727 C C . VAL A 1 94 ? -9.107 5.665 14.345 1.00 97.69 94 VAL A C 1
ATOM 729 O O . VAL A 1 94 ? -9.041 5.630 15.573 1.00 97.69 94 VAL A O 1
ATOM 732 N N . LEU A 1 95 ? -10.028 6.397 13.723 1.00 96.69 95 LEU A N 1
ATOM 733 C CA . LEU A 1 95 ? -10.972 7.260 14.437 1.00 96.69 95 LEU A CA 1
ATOM 734 C C . LEU A 1 95 ? -12.145 6.505 15.079 1.00 96.69 95 LEU A C 1
ATOM 736 O O . LEU A 1 95 ? -12.709 6.993 16.060 1.00 96.69 95 LEU A O 1
ATOM 740 N N . ALA A 1 96 ? -12.525 5.337 14.556 1.00 95.75 96 ALA A N 1
ATOM 741 C CA . ALA A 1 96 ? -13.621 4.537 15.106 1.00 95.75 96 ALA A CA 1
ATOM 742 C C . ALA A 1 96 ? -13.238 3.942 16.477 1.00 95.75 96 ALA A C 1
ATOM 744 O O . ALA A 1 96 ? -12.165 3.364 16.568 1.00 95.75 96 ALA A O 1
ATOM 745 N N . PRO A 1 97 ? -14.052 4.027 17.545 1.00 95.38 97 PRO A N 1
ATOM 746 C CA . PRO A 1 97 ? -13.663 3.551 18.882 1.00 95.38 97 PRO A CA 1
ATOM 747 C C . PRO A 1 97 ? -13.235 2.074 18.912 1.00 95.38 97 PRO A C 1
ATOM 749 O O . PRO A 1 97 ? -13.965 1.218 18.416 1.00 95.38 97 PRO A O 1
ATOM 752 N N . ALA A 1 98 ? -12.084 1.765 19.515 1.00 94.19 98 ALA A N 1
ATOM 753 C CA . ALA A 1 98 ? -11.542 0.401 19.535 1.00 94.19 98 ALA A CA 1
ATOM 754 C C . ALA A 1 98 ? -12.371 -0.558 20.431 1.00 94.19 98 ALA A C 1
ATOM 756 O O . ALA A 1 98 ? -12.636 -0.243 21.592 1.00 94.19 98 ALA A O 1
ATOM 757 N N . PRO A 1 99 ? -12.804 -1.742 19.975 1.00 92.56 99 PRO A N 1
ATOM 758 C CA . PRO A 1 99 ? -13.573 -2.664 20.821 1.00 92.56 99 PRO A CA 1
ATOM 759 C C . PRO A 1 99 ? -12.790 -3.200 22.035 1.00 92.56 99 PRO A C 1
ATOM 761 O O . PRO A 1 99 ? -13.392 -3.392 23.098 1.00 92.56 99 PRO A O 1
ATOM 764 N N . ASP A 1 100 ? -11.475 -3.363 21.885 1.00 91.75 100 ASP A N 1
ATOM 765 C CA . ASP A 1 100 ? -10.535 -3.995 22.817 1.00 91.75 100 ASP A CA 1
ATOM 766 C C . ASP A 1 100 ? -9.096 -3.475 22.590 1.00 91.75 100 ASP A C 1
ATOM 768 O O . ASP A 1 100 ? -8.865 -2.586 21.766 1.00 91.75 100 ASP A O 1
ATOM 772 N N . LEU A 1 101 ? -8.126 -4.007 23.347 1.00 92.25 101 LEU A N 1
ATOM 773 C CA . LEU A 1 101 ? -6.716 -3.610 23.246 1.00 92.25 101 LEU A CA 1
ATOM 774 C C . LEU A 1 101 ? -6.034 -4.096 21.956 1.00 92.25 101 LEU A C 1
ATOM 776 O O . LEU A 1 101 ? -5.147 -3.401 21.465 1.00 92.25 101 LEU A O 1
ATOM 780 N N . GLY A 1 102 ? -6.462 -5.216 21.366 1.00 93.06 102 GLY A N 1
ATOM 781 C CA . GLY A 1 102 ? -5.910 -5.697 20.093 1.00 93.06 102 GLY A CA 1
ATOM 782 C C . GLY A 1 102 ? -6.232 -4.736 18.947 1.00 93.06 102 GLY A C 1
ATOM 783 O O . GLY A 1 102 ? -5.368 -4.376 18.147 1.00 93.06 102 GLY A O 1
ATOM 784 N N . ALA A 1 103 ? -7.450 -4.197 18.928 1.00 93.50 103 ALA A N 1
ATOM 785 C CA . ALA A 1 103 ? -7.822 -3.135 18.003 1.00 93.50 103 ALA A CA 1
ATOM 786 C C . ALA A 1 103 ? -7.002 -1.847 18.209 1.00 93.50 103 ALA A C 1
ATOM 788 O O . ALA A 1 103 ? -6.687 -1.167 17.231 1.00 93.50 103 ALA A O 1
ATOM 789 N N . VAL A 1 104 ? -6.619 -1.504 19.447 1.00 94.44 104 VAL A N 1
ATOM 790 C CA . VAL A 1 104 ? -5.726 -0.359 19.723 1.00 94.44 104 VAL A CA 1
ATOM 791 C C . VAL A 1 104 ? -4.337 -0.588 19.119 1.00 94.44 104 VAL A C 1
ATOM 793 O O . VAL A 1 104 ? -3.796 0.319 18.485 1.00 94.44 104 VAL A O 1
ATOM 796 N N . GLU A 1 105 ? -3.779 -1.794 19.237 1.00 95.88 105 GLU A N 1
ATOM 797 C CA . GLU A 1 105 ? -2.497 -2.150 18.608 1.00 95.88 105 GLU A CA 1
ATOM 798 C C . GLU A 1 105 ? -2.557 -2.011 17.081 1.00 95.88 105 GLU A C 1
ATOM 800 O O . GLU A 1 105 ? -1.669 -1.406 16.473 1.00 95.88 105 GLU A O 1
ATOM 805 N N . ILE A 1 106 ? -3.647 -2.478 16.464 1.00 95.12 106 ILE A N 1
ATOM 806 C CA . ILE A 1 106 ? -3.880 -2.320 15.022 1.00 95.12 106 ILE A CA 1
ATOM 807 C C . ILE A 1 106 ? -3.926 -0.837 14.644 1.00 95.12 106 ILE A C 1
ATOM 809 O O . ILE A 1 106 ? -3.280 -0.429 13.679 1.00 95.12 106 ILE A O 1
ATOM 813 N N . LYS A 1 107 ? -4.626 0.005 15.413 1.00 97.56 107 LYS A N 1
ATOM 814 C CA . LYS A 1 107 ? -4.633 1.454 15.161 1.00 97.56 107 LYS A CA 1
ATOM 815 C C . LYS A 1 107 ? -3.238 2.056 15.219 1.00 97.56 107 LYS A C 1
ATOM 817 O O . LYS A 1 107 ? -2.901 2.858 14.355 1.00 97.56 107 LYS A O 1
ATOM 822 N N . MET A 1 108 ? -2.423 1.675 16.203 1.00 96.62 108 MET A N 1
ATOM 823 C CA . MET A 1 108 ? -1.038 2.143 16.296 1.00 96.62 108 MET A CA 1
ATOM 824 C C . MET A 1 108 ? -0.215 1.728 15.073 1.00 96.62 108 MET A C 1
ATOM 826 O O . MET A 1 108 ? 0.576 2.530 14.575 1.00 96.62 108 MET A O 1
ATOM 830 N N . ALA A 1 109 ? -0.411 0.506 14.570 1.00 96.44 109 ALA A N 1
ATOM 831 C CA . ALA A 1 109 ? 0.231 0.048 13.343 1.00 96.44 109 ALA A CA 1
ATOM 832 C C . ALA A 1 109 ? -0.203 0.889 12.131 1.00 96.44 109 ALA A C 1
ATOM 834 O O . ALA A 1 109 ? 0.655 1.337 11.375 1.00 96.44 109 ALA A O 1
ATOM 835 N N . LEU A 1 110 ? -1.501 1.182 11.989 1.00 93.81 110 LEU A N 1
ATOM 836 C CA . LEU A 1 110 ? -2.01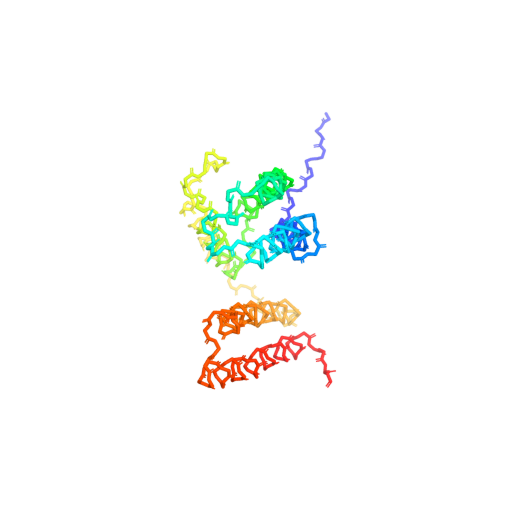9 2.044 10.919 1.00 93.81 110 LEU A CA 1
ATOM 837 C C . LEU A 1 110 ? -1.482 3.476 11.009 1.00 93.81 110 LEU A C 1
ATOM 839 O O . LEU A 1 110 ? -1.062 4.029 9.999 1.00 93.81 110 LEU A O 1
ATOM 843 N N . ILE A 1 111 ? -1.444 4.057 12.211 1.00 96.44 111 ILE A N 1
ATOM 844 C CA . ILE A 1 111 ? -0.887 5.397 12.444 1.00 96.44 111 ILE A CA 1
ATOM 845 C C . ILE A 1 111 ? 0.561 5.469 11.961 1.00 96.44 111 ILE A C 1
ATOM 847 O O . ILE A 1 111 ? 0.920 6.427 11.289 1.00 96.44 111 ILE A O 1
ATOM 851 N N . ARG A 1 112 ? 1.380 4.459 12.280 1.00 95.19 112 ARG A N 1
ATOM 852 C CA . ARG A 1 112 ? 2.784 4.407 11.848 1.00 95.19 112 ARG A CA 1
ATOM 853 C C . ARG A 1 112 ? 2.918 4.177 10.349 1.00 95.19 112 ARG A C 1
ATOM 855 O O . ARG A 1 112 ? 3.723 4.840 9.715 1.00 95.19 112 ARG A O 1
ATOM 862 N N . LEU A 1 113 ? 2.148 3.238 9.800 1.00 93.44 113 LEU A N 1
ATOM 863 C CA . LEU A 1 113 ? 2.233 2.855 8.393 1.00 93.44 113 LEU A CA 1
ATOM 864 C C . LEU A 1 113 ? 1.871 4.010 7.453 1.00 93.44 113 LEU A C 1
ATOM 866 O O . LEU A 1 113 ? 2.494 4.156 6.408 1.00 93.44 113 LEU A O 1
ATOM 870 N N . PHE A 1 114 ? 0.874 4.813 7.827 1.00 94.38 114 PHE A N 1
ATOM 871 C CA . PHE A 1 114 ? 0.399 5.949 7.034 1.00 94.38 114 PHE A CA 1
ATOM 872 C C . PHE A 1 114 ? 0.915 7.302 7.542 1.00 94.38 114 PHE A C 1
ATOM 874 O O . PHE A 1 114 ? 0.451 8.330 7.063 1.00 94.38 114 PHE A O 1
ATOM 881 N N . GLU A 1 115 ? 1.826 7.313 8.524 1.00 95.75 115 GLU A N 1
ATOM 882 C CA . GLU A 1 115 ? 2.349 8.539 9.151 1.00 95.75 115 GLU A CA 1
ATOM 883 C C . GLU A 1 115 ? 1.227 9.531 9.521 1.00 95.75 115 GLU A C 1
ATOM 885 O O . GLU A 1 115 ? 1.284 10.733 9.246 1.00 95.75 115 GLU A O 1
ATOM 890 N N . LEU A 1 116 ? 0.147 9.015 10.126 1.00 94.75 116 LEU A N 1
ATOM 891 C CA . LEU A 1 116 ? -1.077 9.788 10.376 1.00 94.75 116 LEU A CA 1
ATOM 892 C C . LEU A 1 116 ? -0.880 10.922 11.391 1.00 94.75 116 LEU A C 1
ATOM 894 O O . LEU A 1 116 ? -1.749 11.777 11.531 1.00 94.75 116 LEU A O 1
ATOM 898 N N . ASP A 1 117 ? 0.247 10.956 12.098 1.00 93.44 117 ASP A N 1
ATOM 899 C CA . ASP A 1 117 ? 0.673 12.100 12.903 1.00 93.44 117 ASP A CA 1
ATOM 900 C C . ASP A 1 117 ? 0.947 13.354 12.060 1.00 93.44 117 ASP A C 1
ATOM 902 O O . ASP A 1 117 ? 0.785 14.465 12.565 1.00 93.44 117 ASP A O 1
ATOM 906 N N . ASN A 1 118 ? 1.270 13.182 10.775 1.00 92.94 118 ASN A N 1
ATOM 907 C CA . ASN A 1 118 ? 1.494 14.266 9.820 1.00 92.94 118 ASN A CA 1
ATOM 908 C C . ASN A 1 118 ? 0.284 14.541 8.909 1.00 92.94 118 ASN A C 1
ATOM 910 O O . ASN A 1 118 ? 0.295 15.512 8.148 1.00 92.94 118 ASN A O 1
ATOM 914 N N . SER A 1 119 ? -0.769 13.718 8.970 1.00 93.69 119 SER A N 1
ATOM 915 C CA . SER A 1 119 ? -1.922 13.848 8.074 1.00 93.69 119 SER A CA 1
ATOM 916 C C . SER A 1 119 ? -2.837 15.005 8.494 1.00 93.69 119 SER A C 1
ATOM 918 O O . SER A 1 119 ? -3.381 15.037 9.599 1.00 93.69 119 SER A O 1
ATOM 920 N N . LEU A 1 120 ? -3.079 15.945 7.574 1.00 93.31 120 LEU A N 1
ATOM 921 C CA . LEU A 1 120 ? -4.010 17.068 7.775 1.00 93.31 120 LEU A CA 1
ATOM 922 C C . LEU A 1 120 ? -5.478 16.623 7.859 1.00 93.31 120 LEU A C 1
ATOM 924 O O . LEU A 1 120 ? -6.332 17.392 8.299 1.00 93.31 120 LEU A O 1
ATOM 928 N N . ALA A 1 121 ? -5.781 15.400 7.421 1.00 94.25 121 ALA A N 1
ATOM 929 C CA . ALA A 1 121 ? -7.123 14.837 7.473 1.00 94.25 121 ALA A CA 1
ATOM 930 C C . ALA A 1 121 ? -7.498 14.317 8.875 1.00 94.25 121 ALA A C 1
ATOM 932 O O . ALA A 1 121 ? -8.674 14.054 9.138 1.00 94.25 121 ALA A O 1
ATOM 933 N N . MET A 1 122 ? -6.530 14.197 9.792 1.00 95.12 122 MET A N 1
ATOM 934 C CA . MET A 1 122 ? -6.776 13.768 11.165 1.00 95.12 122 MET A CA 1
ATOM 935 C C . MET A 1 122 ? -7.362 14.918 12.004 1.00 95.12 122 MET A C 1
ATOM 937 O O . MET A 1 122 ? -6.706 15.937 12.209 1.00 95.12 122 MET A O 1
ATOM 941 N N . PRO A 1 123 ? -8.582 14.777 12.562 1.00 94.00 123 PRO A N 1
ATOM 942 C CA . PRO A 1 123 ? -9.215 15.841 13.346 1.00 94.00 123 PRO A CA 1
ATOM 943 C C . PRO A 1 123 ? -8.604 16.022 14.744 1.00 94.00 123 PRO A C 1
ATOM 945 O O . PRO A 1 123 ? -8.962 16.962 15.452 1.00 94.00 123 PRO A O 1
ATOM 948 N N . ARG A 1 124 ? -7.767 15.076 15.188 1.00 93.75 124 ARG A N 1
ATOM 949 C CA . ARG A 1 124 ? -7.191 14.976 16.537 1.00 93.75 124 ARG A CA 1
ATOM 950 C C . ARG A 1 124 ? -5.827 14.306 16.447 1.00 93.75 124 ARG A C 1
ATOM 952 O O . ARG A 1 124 ? -5.596 13.550 15.502 1.00 93.75 124 ARG A O 1
ATOM 959 N N . THR A 1 125 ? -4.959 14.525 17.432 1.00 96.31 125 THR A N 1
ATOM 960 C CA . THR A 1 125 ? -3.649 13.867 17.415 1.00 96.31 125 THR A CA 1
ATOM 961 C C . THR A 1 125 ? -3.811 12.351 17.591 1.00 96.31 125 THR A C 1
ATOM 963 O O . THR A 1 125 ? -4.705 11.909 18.324 1.00 96.31 125 THR A O 1
ATOM 966 N N . PRO A 1 126 ? -2.959 11.525 16.955 1.00 96.44 126 PRO A N 1
ATOM 967 C CA . PRO A 1 126 ? -2.995 10.082 17.163 1.00 96.44 126 PRO A CA 1
ATOM 968 C C . PRO A 1 126 ? -2.864 9.675 18.635 1.00 96.44 126 PRO A C 1
ATOM 970 O O . PRO A 1 126 ? -3.543 8.750 19.072 1.00 96.44 126 PRO A O 1
ATOM 973 N N . MET A 1 127 ? -2.056 10.395 19.422 1.00 96.81 127 MET A N 1
ATOM 974 C CA . MET A 1 127 ? -1.892 10.116 20.851 1.00 96.81 127 MET A CA 1
ATOM 975 C C . MET A 1 127 ? -3.198 10.318 21.630 1.00 96.81 127 MET A C 1
ATOM 977 O O . MET A 1 127 ? -3.556 9.457 22.429 1.00 96.81 127 MET A O 1
ATOM 981 N N . ASP A 1 128 ? -3.950 11.389 21.351 1.00 97.50 128 ASP A N 1
ATOM 982 C CA . ASP A 1 128 ? -5.245 11.633 22.006 1.00 97.50 128 ASP A CA 1
ATOM 983 C C . ASP A 1 128 ? -6.253 10.514 21.712 1.00 97.50 128 ASP A C 1
ATOM 985 O O . ASP A 1 128 ? -7.041 10.129 22.576 1.00 97.50 128 ASP A O 1
ATOM 989 N N . ILE A 1 129 ? -6.235 9.982 20.484 1.00 96.81 129 ILE A N 1
ATOM 990 C CA . ILE A 1 129 ? -7.117 8.888 20.061 1.00 96.81 129 ILE A CA 1
ATOM 991 C C . ILE A 1 129 ? -6.785 7.608 20.830 1.00 96.81 129 ILE A C 1
ATOM 993 O O . ILE A 1 129 ? -7.693 6.963 21.356 1.00 96.81 129 ILE A O 1
ATOM 997 N N . ILE A 1 130 ? -5.499 7.254 20.910 1.00 97.56 130 ILE A N 1
ATOM 998 C CA . ILE A 1 130 ? -5.046 6.059 21.628 1.00 97.56 130 ILE A CA 1
ATOM 999 C C . ILE A 1 130 ? -5.347 6.187 23.122 1.00 97.56 130 ILE A C 1
ATOM 1001 O O . ILE A 1 130 ? -5.962 5.282 23.678 1.00 97.56 130 ILE A O 1
ATOM 1005 N N . GLN A 1 131 ? -5.006 7.322 23.742 1.00 96.62 131 GLN A N 1
ATOM 1006 C CA . GLN A 1 131 ? -5.265 7.579 25.160 1.00 96.62 131 GLN A CA 1
ATOM 1007 C C . GLN A 1 131 ? -6.759 7.454 25.494 1.00 96.62 131 GLN A C 1
ATOM 1009 O O . GLN A 1 131 ? -7.133 6.777 26.451 1.00 96.62 131 GLN A O 1
ATOM 1014 N N . GLN A 1 132 ? -7.633 8.045 24.668 1.00 95.81 132 GLN A N 1
ATOM 1015 C CA . GLN A 1 132 ? -9.080 7.948 24.858 1.00 95.81 132 GLN A CA 1
ATOM 1016 C C . GLN A 1 132 ? -9.573 6.494 24.818 1.00 95.81 132 GLN A C 1
ATOM 1018 O O . GLN A 1 132 ? -10.442 6.114 25.608 1.00 95.81 132 GLN A O 1
ATOM 1023 N N . ASP A 1 133 ? -9.072 5.686 23.883 1.00 95.62 133 ASP A N 1
ATOM 1024 C CA . ASP A 1 133 ? -9.471 4.285 23.785 1.00 95.62 133 ASP A CA 1
ATOM 1025 C C . ASP A 1 133 ? -8.935 3.454 24.949 1.00 95.62 133 ASP A C 1
ATOM 1027 O O . ASP A 1 133 ? -9.694 2.660 25.505 1.00 95.62 133 ASP A O 1
ATOM 1031 N N . THR A 1 134 ? -7.684 3.657 25.365 1.00 95.69 134 THR A N 1
ATOM 1032 C CA . THR A 1 134 ? -7.115 2.938 26.511 1.00 95.69 134 THR A CA 1
ATOM 1033 C C . THR A 1 134 ? -7.839 3.274 27.809 1.00 95.69 134 THR A C 1
ATOM 1035 O O . THR A 1 134 ? -8.175 2.357 28.555 1.00 95.69 134 THR A O 1
ATOM 1038 N N . ASP A 1 135 ? -8.161 4.548 28.047 1.00 95.12 135 ASP A N 1
ATOM 1039 C CA . ASP A 1 135 ? -8.885 4.980 29.248 1.00 95.12 135 ASP A CA 1
ATOM 1040 C C . ASP A 1 135 ? -10.304 4.401 29.266 1.00 95.12 135 ASP A C 1
ATOM 1042 O O . ASP A 1 135 ? -10.722 3.779 30.241 1.00 95.12 135 ASP A O 1
ATOM 1046 N N . ARG A 1 136 ? -11.029 4.487 28.140 1.00 94.25 136 ARG A N 1
ATOM 1047 C CA . ARG A 1 136 ? -12.375 3.902 28.012 1.00 94.25 136 ARG A CA 1
ATOM 1048 C C . ARG A 1 136 ? -12.380 2.388 28.243 1.00 94.25 136 ARG A C 1
ATOM 1050 O O . ARG A 1 136 ? -13.367 1.850 28.749 1.00 94.25 136 ARG A O 1
ATOM 1057 N N . LEU A 1 137 ? -11.334 1.688 27.807 1.00 92.12 137 LEU A N 1
ATOM 1058 C CA . LEU A 1 137 ? -11.203 0.244 27.993 1.00 92.12 137 LEU A CA 1
ATOM 1059 C C . LEU A 1 137 ? -10.790 -0.118 29.426 1.00 92.12 137 LEU A C 1
ATOM 1061 O O . LEU A 1 137 ? -11.255 -1.139 29.926 1.00 92.12 137 LEU A O 1
ATOM 1065 N N . ALA A 1 138 ? -9.996 0.720 30.099 1.00 87.88 138 ALA A N 1
ATOM 1066 C CA . ALA A 1 138 ? -9.649 0.565 31.512 1.00 87.88 138 ALA A CA 1
ATOM 1067 C C . ALA A 1 138 ? -10.845 0.831 32.447 1.00 87.88 138 ALA A C 1
ATOM 1069 O O . ALA A 1 138 ? -11.010 0.138 33.449 1.00 87.88 138 ALA A O 1
ATOM 1070 N N . ASP A 1 139 ? -11.709 1.785 32.086 1.00 80.44 139 ASP A N 1
ATOM 1071 C CA . ASP A 1 139 ? -12.902 2.168 32.853 1.00 80.44 139 ASP A CA 1
ATOM 1072 C C . ASP A 1 139 ? -14.079 1.192 32.698 1.00 80.44 139 ASP A C 1
ATOM 1074 O O . ASP A 1 139 ? -15.075 1.285 33.426 1.00 80.44 139 ASP A O 1
ATOM 1078 N N . ARG A 1 140 ? -14.005 0.232 31.764 1.00 69.00 140 ARG A N 1
ATOM 1079 C CA . ARG A 1 140 ? -15.004 -0.837 31.689 1.00 69.00 140 ARG A CA 1
ATOM 1080 C C . ARG A 1 140 ? -14.855 -1.718 32.933 1.00 69.00 140 ARG A C 1
ATOM 1082 O O . ARG A 1 140 ? -13.817 -2.362 33.090 1.00 69.00 140 ARG A O 1
ATOM 1089 N N . PRO A 1 141 ? -15.880 -1.817 33.805 1.00 53.75 141 PRO A N 1
ATOM 1090 C CA . PRO A 1 141 ? -15.831 -2.782 34.888 1.00 53.75 141 PRO A CA 1
ATOM 1091 C C . PRO A 1 141 ? -15.620 -4.160 34.271 1.00 53.75 141 PRO A C 1
ATOM 1093 O O . PRO A 1 141 ? -16.275 -4.507 33.285 1.00 53.75 141 PRO A O 1
ATOM 1096 N N . THR A 1 142 ? -14.716 -4.939 34.859 1.00 50.84 142 THR A N 1
ATOM 1097 C CA . THR A 1 142 ? -14.430 -6.342 34.526 1.00 50.84 142 THR A CA 1
ATOM 1098 C C . THR A 1 142 ? -15.631 -7.216 34.924 1.00 50.84 142 THR A C 1
ATOM 1100 O O . THR A 1 142 ? -15.538 -8.157 35.704 1.00 50.84 142 THR A O 1
ATOM 1103 N N . ALA A 1 143 ? -16.827 -6.839 34.483 1.00 41.41 143 ALA A N 1
ATOM 1104 C CA . ALA A 1 143 ? -18.077 -7.485 34.791 1.00 41.41 143 ALA A CA 1
ATOM 1105 C C . ALA A 1 143 ? -18.321 -8.549 33.724 1.00 41.41 143 ALA A C 1
ATOM 1107 O O . ALA A 1 143 ? -18.738 -8.253 32.609 1.00 41.41 143 ALA A O 1
ATOM 1108 N N . SER A 1 144 ? -18.106 -9.797 34.138 1.00 40.03 144 SER A N 1
ATOM 1109 C CA . SER A 1 144 ? -18.537 -11.009 33.450 1.00 40.03 144 SER A CA 1
ATOM 1110 C C . SER A 1 144 ? -17.687 -11.406 32.239 1.00 40.03 144 SER A C 1
ATOM 1112 O O . SER A 1 144 ? -18.048 -11.178 31.089 1.00 40.03 144 SER A O 1
ATOM 1114 N N . LEU A 1 145 ? -16.602 -12.140 32.517 1.00 41.19 145 LEU A N 1
ATOM 1115 C CA . LEU A 1 145 ? -16.145 -13.221 31.639 1.00 41.19 145 LEU A CA 1
ATOM 1116 C C . LEU A 1 145 ? -17.283 -14.253 31.532 1.00 41.19 145 LEU A C 1
ATOM 1118 O O . LEU A 1 145 ? -17.297 -15.274 32.221 1.00 41.19 145 LEU A O 1
ATOM 1122 N N . VAL A 1 146 ? -18.294 -13.950 30.718 1.00 43.19 146 VAL A N 1
ATOM 1123 C CA . VAL A 1 146 ? -19.266 -14.939 30.260 1.00 43.19 146 VAL A CA 1
ATOM 1124 C C . VAL A 1 146 ? -18.504 -15.869 29.313 1.00 43.19 146 VAL A C 1
ATOM 1126 O O . VAL A 1 146 ? -17.829 -15.375 28.411 1.00 43.19 146 VAL A O 1
ATOM 1129 N N . PRO A 1 147 ? -18.583 -17.201 29.460 1.00 43.31 147 PRO A N 1
ATOM 1130 C CA . PRO A 1 147 ? -17.969 -18.145 28.529 1.00 43.31 147 PRO A CA 1
ATOM 1131 C C . PRO A 1 147 ? -18.754 -18.191 27.202 1.00 43.31 147 PRO A C 1
ATOM 1133 O O . PRO A 1 147 ? -19.369 -19.197 26.859 1.00 43.31 147 PRO A O 1
ATOM 1136 N N . GLY A 1 148 ? -18.748 -17.069 26.479 1.00 46.16 148 GLY A N 1
ATOM 1137 C CA . GLY A 1 148 ? -19.319 -16.868 25.148 1.00 46.16 148 GLY A CA 1
ATOM 1138 C C . GLY A 1 148 ? -18.321 -16.294 24.132 1.00 46.16 148 GLY A C 1
ATOM 1139 O O . GLY A 1 148 ? -18.577 -16.404 22.941 1.00 46.16 148 GLY A O 1
ATOM 1140 N N . ASP A 1 149 ? -17.159 -15.788 24.574 1.00 47.03 149 ASP A N 1
ATOM 1141 C CA . ASP A 1 149 ? -16.151 -15.101 23.734 1.00 47.03 149 ASP A CA 1
ATOM 1142 C C . ASP A 1 149 ? -15.153 -16.025 23.014 1.00 47.03 149 ASP A C 1
ATOM 1144 O O . ASP A 1 149 ? -14.197 -15.571 22.385 1.00 47.03 149 ASP A O 1
ATOM 1148 N N . ARG A 1 150 ? -15.382 -17.344 23.035 1.00 46.59 150 ARG A N 1
ATOM 1149 C CA . ARG A 1 150 ? -14.555 -18.297 22.277 1.00 46.59 150 ARG A CA 1
ATOM 1150 C C . ARG A 1 150 ? -14.440 -18.011 20.769 1.00 46.59 150 ARG A C 1
ATOM 1152 O O . ARG A 1 150 ? -13.355 -18.273 20.264 1.00 46.59 150 ARG A O 1
ATOM 1159 N N . PRO A 1 151 ? -15.455 -17.496 20.041 1.00 51.66 151 PRO A N 1
ATOM 1160 C CA . PRO A 1 151 ? -15.286 -17.224 18.618 1.00 51.66 151 PRO A CA 1
ATOM 1161 C C . PRO A 1 151 ? -14.479 -15.946 18.353 1.00 51.66 151 PRO A C 1
ATOM 1163 O O . PRO A 1 151 ? -13.711 -15.939 17.403 1.00 51.66 151 PRO A O 1
ATOM 1166 N N . ALA A 1 152 ? -14.584 -14.913 19.201 1.00 55.22 152 ALA A N 1
ATOM 1167 C CA . ALA A 1 152 ? -13.850 -13.654 19.023 1.00 55.22 152 ALA A CA 1
ATOM 1168 C C . ALA A 1 152 ? -12.342 -13.823 19.288 1.00 55.22 152 ALA A C 1
ATOM 1170 O O . ALA A 1 152 ? -11.514 -13.419 18.475 1.00 55.22 152 ALA A O 1
ATOM 1171 N N . ILE A 1 153 ? -11.989 -14.533 20.367 1.00 57.62 153 ILE A N 1
ATOM 1172 C CA . ILE A 1 153 ? -10.590 -14.833 20.721 1.00 57.62 153 ILE A CA 1
ATOM 1173 C C . ILE A 1 153 ? -9.940 -15.746 19.668 1.00 57.62 153 ILE A C 1
ATOM 1175 O O . ILE A 1 153 ? -8.764 -15.588 19.345 1.00 57.62 153 ILE A O 1
ATOM 1179 N N . ALA A 1 154 ? -10.715 -16.680 19.107 1.00 57.56 154 ALA A N 1
ATOM 1180 C CA . ALA A 1 154 ? -10.290 -17.548 18.012 1.00 57.56 154 ALA A CA 1
ATOM 1181 C C . ALA A 1 154 ? -9.968 -16.760 16.731 1.00 57.56 154 ALA A C 1
ATOM 1183 O O . ALA A 1 154 ? -8.945 -17.017 16.094 1.00 57.56 154 ALA A O 1
ATOM 1184 N N . THR A 1 155 ? -10.800 -15.776 16.372 1.00 62.28 155 THR A N 1
ATOM 1185 C CA . THR A 1 155 ? -10.548 -14.900 15.217 1.00 62.28 155 THR A CA 1
ATOM 1186 C C . THR A 1 155 ? -9.352 -13.976 15.418 1.00 62.28 155 THR A C 1
ATOM 1188 O O . THR A 1 155 ? -8.576 -13.803 14.481 1.00 62.28 155 THR A O 1
ATOM 1191 N N . ASP A 1 156 ? -9.147 -13.437 16.620 1.00 67.06 156 ASP A N 1
ATOM 1192 C CA . ASP A 1 156 ? -8.003 -12.558 16.892 1.00 67.06 156 ASP A CA 1
ATOM 1193 C C . 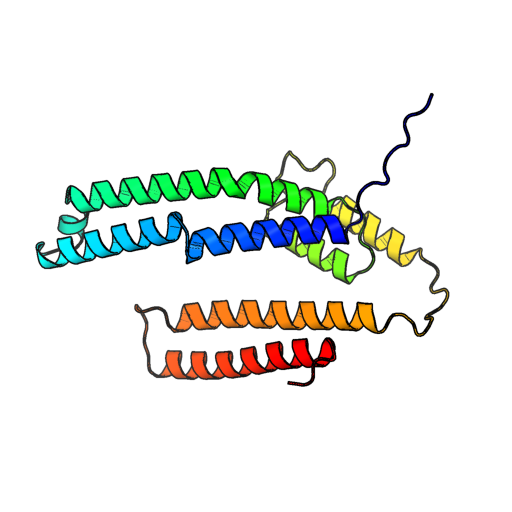ASP A 1 156 ? -6.679 -13.335 16.900 1.00 67.06 156 ASP A C 1
ATOM 1195 O O . ASP A 1 156 ? -5.683 -12.881 16.333 1.00 67.06 156 ASP A O 1
ATOM 1199 N N . GLN A 1 157 ? -6.670 -14.554 17.457 1.00 66.62 157 GLN A N 1
ATOM 1200 C CA . GLN A 1 157 ? -5.513 -15.451 17.360 1.00 66.62 157 GLN A CA 1
ATOM 1201 C C . GLN A 1 157 ? -5.216 -15.847 15.911 1.00 66.62 157 GLN A C 1
ATOM 1203 O O . GLN A 1 157 ? -4.054 -15.831 15.501 1.00 66.62 157 GLN A O 1
ATOM 1208 N N . ALA A 1 158 ? -6.247 -16.133 15.113 1.00 68.44 158 ALA A N 1
ATOM 1209 C CA . ALA A 1 158 ? -6.075 -16.437 13.696 1.00 68.44 158 ALA A CA 1
ATOM 1210 C C . ALA A 1 158 ? -5.478 -15.250 12.927 1.00 68.44 158 ALA A C 1
ATOM 1212 O O . ALA A 1 158 ? -4.553 -15.424 12.135 1.00 68.44 158 ALA A O 1
ATOM 1213 N N . ALA A 1 159 ? -5.956 -14.032 13.194 1.00 72.94 159 ALA A N 1
ATOM 1214 C CA . ALA A 1 159 ? -5.455 -12.816 12.562 1.00 72.94 159 ALA A CA 1
ATOM 1215 C C . ALA A 1 159 ? -3.983 -12.530 12.912 1.00 72.94 159 ALA A C 1
ATOM 1217 O O . ALA A 1 159 ? -3.210 -12.117 12.042 1.00 72.94 159 ALA A O 1
ATOM 1218 N N . ALA A 1 160 ? -3.571 -12.792 14.156 1.00 73.44 160 ALA A N 1
ATOM 1219 C CA . ALA A 1 160 ? -2.175 -12.667 14.572 1.00 73.44 160 ALA A CA 1
ATOM 1220 C C . ALA A 1 160 ? -1.265 -13.671 13.840 1.00 73.44 160 ALA A C 1
ATOM 1222 O O . ALA A 1 160 ? -0.220 -13.288 13.310 1.00 73.44 160 ALA A O 1
ATOM 1223 N N . HIS A 1 161 ? -1.687 -14.934 13.739 1.00 74.69 161 HIS A N 1
ATOM 1224 C CA . HIS A 1 161 ? -0.951 -15.966 13.005 1.00 74.69 161 HIS A CA 1
ATOM 1225 C C . HIS A 1 161 ? -0.854 -15.666 11.499 1.00 74.69 161 HIS A C 1
ATOM 1227 O O . HIS A 1 161 ? 0.211 -15.838 10.905 1.00 74.69 161 HIS A O 1
ATOM 1233 N N . LEU A 1 162 ? -1.918 -15.135 10.887 1.00 77.75 162 LEU A N 1
ATOM 1234 C CA . LEU A 1 162 ? -1.893 -14.682 9.491 1.00 77.75 162 LEU A CA 1
ATOM 1235 C C . LEU A 1 162 ? -0.919 -13.515 9.281 1.00 77.75 162 LEU A C 1
ATOM 1237 O O . LEU A 1 162 ? -0.139 -13.530 8.335 1.00 77.75 162 LEU A O 1
ATOM 1241 N N . THR A 1 163 ? -0.897 -12.546 10.198 1.00 81.69 163 THR A N 1
ATOM 1242 C CA . THR A 1 163 ? 0.027 -11.401 10.125 1.00 81.69 163 THR A CA 1
ATOM 1243 C C . THR A 1 163 ? 1.491 -11.850 10.204 1.00 81.69 163 THR A C 1
ATOM 1245 O O . THR A 1 163 ? 2.336 -11.359 9.456 1.00 81.69 163 THR A O 1
ATOM 1248 N N . ASN A 1 164 ? 1.801 -12.818 11.071 1.00 72.38 164 ASN A N 1
ATOM 1249 C CA . ASN A 1 164 ? 3.141 -13.403 11.148 1.00 72.38 164 ASN A CA 1
ATOM 1250 C C . ASN A 1 164 ? 3.504 -14.177 9.872 1.00 72.38 164 ASN A C 1
ATOM 1252 O O . ASN A 1 164 ? 4.638 -14.087 9.399 1.00 72.38 164 ASN A O 1
ATOM 1256 N N . ALA A 1 165 ? 2.555 -14.920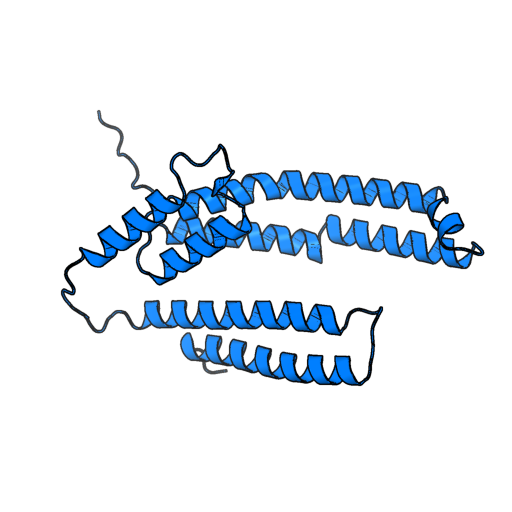 9.296 1.00 75.19 165 ALA A N 1
ATOM 1257 C CA . ALA A 1 165 ? 2.767 -15.634 8.042 1.00 75.19 165 ALA A CA 1
ATOM 1258 C C . ALA A 1 165 ? 3.064 -14.674 6.874 1.00 75.19 165 ALA A C 1
ATOM 1260 O O . ALA A 1 165 ? 3.952 -14.960 6.069 1.00 75.19 165 ALA A O 1
ATOM 1261 N N . ASP A 1 166 ? 2.393 -13.522 6.818 1.00 77.25 166 ASP A N 1
ATOM 1262 C CA . ASP A 1 166 ? 2.631 -12.492 5.799 1.00 77.25 166 ASP A CA 1
ATOM 1263 C C . ASP A 1 166 ? 4.043 -11.884 5.923 1.00 77.25 166 ASP A C 1
ATOM 1265 O O . ASP A 1 166 ? 4.778 -11.803 4.937 1.00 77.25 166 ASP A O 1
ATOM 1269 N N . GLN A 1 167 ? 4.493 -11.559 7.140 1.00 78.94 167 GLN A N 1
ATOM 1270 C CA . GLN A 1 167 ? 5.858 -11.054 7.379 1.00 78.94 167 GLN A CA 1
ATOM 1271 C C . GLN A 1 167 ? 6.945 -12.076 7.002 1.00 78.94 167 GLN A C 1
ATOM 1273 O O . GLN A 1 167 ? 8.021 -11.724 6.499 1.00 78.94 167 GLN A O 1
ATOM 1278 N N . LEU A 1 168 ? 6.677 -13.364 7.234 1.00 76.31 168 LEU A N 1
ATOM 1279 C CA . LEU A 1 168 ? 7.567 -14.443 6.811 1.00 76.31 168 LEU A CA 1
ATOM 1280 C C . LEU A 1 168 ? 7.596 -14.576 5.285 1.00 76.31 168 LEU A C 1
ATOM 1282 O O . LEU A 1 168 ? 8.677 -14.759 4.726 1.00 76.31 168 LEU A O 1
ATOM 1286 N N . ALA A 1 169 ? 6.456 -14.419 4.607 1.00 74.88 169 ALA A N 1
ATOM 1287 C CA . ALA A 1 169 ? 6.373 -14.436 3.147 1.00 74.88 169 ALA A CA 1
ATOM 1288 C C . ALA A 1 169 ? 7.211 -13.316 2.505 1.00 74.88 169 ALA A C 1
ATOM 1290 O O . ALA A 1 169 ? 7.959 -13.572 1.559 1.00 74.88 169 ALA A O 1
ATOM 1291 N N . GLU A 1 170 ? 7.156 -12.100 3.052 1.00 78.94 170 GLU A N 1
ATOM 1292 C CA . GLU A 1 170 ? 7.990 -10.973 2.607 1.00 78.94 170 GLU A CA 1
ATOM 1293 C C . GLU A 1 170 ? 9.486 -11.252 2.811 1.00 78.94 170 GLU A C 1
ATOM 1295 O O . GLU A 1 170 ? 10.310 -11.013 1.922 1.00 78.94 170 GLU A O 1
ATOM 1300 N N . SER A 1 171 ? 9.843 -11.835 3.958 1.00 77.69 171 SER A N 1
ATOM 1301 C CA . SER A 1 171 ? 11.226 -12.212 4.273 1.00 77.69 171 SER A CA 1
ATOM 1302 C C . SER A 1 171 ? 11.757 -13.295 3.324 1.00 77.69 171 SER A C 1
ATOM 1304 O O . SER A 1 171 ? 12.909 -13.241 2.893 1.00 77.69 171 SER A O 1
ATOM 1306 N N . ILE A 1 172 ? 10.914 -14.263 2.954 1.00 77.25 172 ILE A N 1
ATOM 1307 C CA . ILE A 1 172 ? 11.226 -15.293 1.957 1.00 77.25 172 ILE A CA 1
ATOM 1308 C C . ILE A 1 172 ? 11.414 -14.654 0.579 1.00 77.25 172 ILE A C 1
ATOM 1310 O O . ILE A 1 172 ? 12.415 -14.925 -0.078 1.00 77.25 172 ILE A O 1
ATOM 1314 N N . ALA A 1 173 ? 10.504 -13.777 0.149 1.00 78.12 173 ALA A N 1
ATOM 1315 C CA . ALA A 1 173 ? 10.583 -13.114 -1.153 1.00 78.12 173 ALA A CA 1
ATOM 1316 C C . ALA A 1 173 ? 11.878 -12.296 -1.317 1.00 78.12 173 ALA A C 1
ATOM 1318 O O . ALA A 1 173 ? 12.494 -12.319 -2.383 1.00 78.12 173 ALA A O 1
ATOM 1319 N N . SER A 1 174 ? 12.337 -11.648 -0.242 1.00 77.00 174 SER A N 1
ATOM 1320 C CA . SER A 1 174 ? 13.626 -10.947 -0.196 1.00 77.00 174 SER A CA 1
ATOM 1321 C C . SER A 1 174 ? 14.821 -11.890 -0.422 1.00 77.00 174 SER A C 1
ATOM 1323 O O . SER A 1 174 ? 15.734 -11.575 -1.184 1.00 77.00 174 SER A O 1
ATOM 1325 N N . LEU A 1 175 ? 14.788 -13.095 0.162 1.00 71.62 175 LEU A N 1
ATOM 1326 C CA . LEU A 1 175 ? 15.874 -14.085 0.083 1.00 71.62 175 LEU A CA 1
ATOM 1327 C C . LEU A 1 175 ? 15.938 -14.868 -1.241 1.00 71.62 175 LEU A C 1
ATOM 1329 O O . LEU A 1 175 ? 16.980 -15.448 -1.549 1.00 71.62 175 LEU A O 1
ATOM 1333 N N . ILE A 1 176 ? 14.847 -14.917 -2.012 1.00 68.69 176 ILE A N 1
ATOM 1334 C CA . ILE A 1 176 ? 14.766 -15.600 -3.323 1.00 68.69 176 ILE A CA 1
ATOM 1335 C C . ILE A 1 176 ? 14.888 -14.575 -4.476 1.00 68.69 176 ILE A C 1
ATOM 1337 O O . ILE A 1 176 ? 14.654 -14.880 -5.646 1.00 68.69 176 ILE A O 1
ATOM 1341 N N . SER A 1 177 ? 15.264 -13.328 -4.178 1.00 66.50 177 SER A N 1
ATOM 1342 C CA . SER A 1 177 ? 15.462 -12.314 -5.211 1.00 66.50 177 SER A CA 1
ATOM 1343 C C . SER A 1 177 ? 16.608 -12.716 -6.164 1.00 66.50 177 SER A C 1
ATOM 1345 O O . SER A 1 177 ? 17.690 -13.102 -5.704 1.00 66.50 177 SER A O 1
ATOM 1347 N N . PRO A 1 178 ? 16.423 -12.618 -7.500 1.00 56.00 178 PRO A N 1
ATOM 1348 C CA . PRO A 1 178 ? 17.350 -13.176 -8.488 1.00 56.00 178 PRO A CA 1
ATOM 1349 C C . PRO A 1 178 ? 18.779 -12.619 -8.450 1.00 56.00 178 PRO A C 1
ATOM 1351 O O . PRO A 1 178 ? 19.678 -13.242 -9.016 1.00 56.00 178 PRO A O 1
ATOM 1354 N N . ALA A 1 179 ? 19.004 -11.492 -7.772 1.00 55.91 179 ALA A N 1
ATOM 1355 C CA . ALA A 1 179 ? 20.310 -10.855 -7.646 1.00 55.91 179 ALA A CA 1
ATOM 1356 C C . ALA A 1 179 ? 21.263 -11.543 -6.642 1.00 55.91 179 ALA A C 1
ATOM 1358 O O . ALA A 1 179 ? 22.473 -11.358 -6.754 1.00 55.91 179 ALA A O 1
ATOM 1359 N N . GLU A 1 180 ? 20.759 -12.352 -5.696 1.00 53.00 180 GLU A N 1
ATOM 1360 C CA . GLU A 1 180 ? 21.552 -12.864 -4.558 1.00 53.00 180 GLU A CA 1
ATOM 1361 C C . GLU A 1 180 ? 21.337 -14.360 -4.257 1.00 53.00 180 GLU A C 1
ATOM 1363 O O . GLU A 1 180 ? 21.443 -14.804 -3.111 1.00 53.00 180 GLU A O 1
ATOM 1368 N N . HIS A 1 181 ? 21.062 -15.182 -5.276 1.00 58.34 181 HIS A N 1
ATOM 1369 C CA . HIS A 1 181 ? 20.913 -16.629 -5.090 1.00 58.34 181 HIS A CA 1
ATOM 1370 C C . HIS A 1 181 ? 22.202 -17.283 -4.567 1.00 58.34 181 HIS A C 1
ATOM 1372 O O . HIS A 1 181 ? 23.073 -17.721 -5.319 1.00 58.34 181 HIS A O 1
ATOM 1378 N N . THR A 1 182 ? 22.299 -17.410 -3.247 1.00 67.94 182 THR A N 1
ATOM 1379 C CA . THR A 1 182 ? 23.307 -18.216 -2.564 1.00 67.94 182 THR A CA 1
ATOM 1380 C C . THR A 1 182 ? 22.657 -19.481 -2.009 1.00 67.94 182 THR A C 1
ATOM 1382 O O . THR A 1 182 ? 21.503 -19.480 -1.579 1.00 67.94 182 THR A O 1
ATOM 1385 N N . VAL A 1 183 ? 23.409 -20.585 -1.960 1.00 70.44 183 VAL A N 1
ATOM 1386 C CA . VAL A 1 183 ? 22.945 -21.845 -1.340 1.00 70.44 183 VAL A CA 1
ATOM 1387 C C . VAL A 1 183 ? 22.531 -21.629 0.127 1.00 70.44 183 VAL A C 1
ATOM 1389 O O . VAL A 1 183 ? 21.649 -22.320 0.633 1.00 70.44 183 VAL A O 1
ATOM 1392 N N . SER A 1 184 ? 23.135 -20.644 0.800 1.00 74.50 184 SER A N 1
ATOM 1393 C CA . SER A 1 184 ? 22.762 -20.227 2.155 1.00 74.50 184 SER A CA 1
ATOM 1394 C C . SER A 1 184 ? 21.406 -19.514 2.191 1.00 74.50 184 SER A C 1
ATOM 1396 O O . SER A 1 184 ? 20.561 -19.887 3.002 1.00 74.50 184 SER A O 1
ATOM 1398 N N . GLY A 1 185 ? 21.167 -18.553 1.290 1.00 71.38 185 GLY A N 1
ATOM 1399 C CA . GLY A 1 185 ? 19.890 -17.838 1.178 1.00 71.38 185 GLY A CA 1
ATOM 1400 C C . GLY A 1 185 ? 18.721 -18.773 0.867 1.00 71.38 185 GLY A C 1
ATOM 1401 O O . GLY A 1 185 ? 17.686 -18.701 1.521 1.00 71.38 185 GLY A O 1
ATOM 1402 N N . LEU A 1 186 ? 18.926 -19.750 -0.023 1.00 75.50 186 LEU A N 1
ATOM 1403 C CA . LEU A 1 186 ? 17.915 -20.768 -0.333 1.00 75.50 186 LEU A CA 1
ATOM 1404 C C . LEU A 1 186 ? 17.589 -21.671 0.864 1.00 75.50 186 LEU A C 1
ATOM 1406 O O . LEU A 1 186 ? 16.421 -21.968 1.098 1.00 75.50 186 LEU A O 1
ATOM 1410 N N . ARG A 1 187 ? 18.587 -22.091 1.657 1.00 78.69 187 ARG A N 1
ATOM 1411 C CA . ARG A 1 187 ? 18.338 -22.859 2.893 1.00 78.69 187 ARG A CA 1
ATOM 1412 C C . ARG A 1 187 ? 17.578 -22.037 3.929 1.00 78.69 187 ARG A C 1
ATOM 1414 O O . ARG A 1 187 ? 16.701 -22.572 4.598 1.00 78.69 187 ARG A O 1
ATOM 1421 N N . GLN A 1 188 ? 17.904 -20.754 4.054 1.00 73.94 188 GLN A N 1
ATOM 1422 C CA . GLN A 1 188 ? 17.241 -19.851 4.988 1.00 73.94 188 GLN A CA 1
ATOM 1423 C C . GLN A 1 188 ? 15.791 -19.570 4.571 1.00 73.94 188 GLN A C 1
ATOM 1425 O O . GLN A 1 188 ? 14.898 -19.661 5.409 1.00 73.94 188 GLN A O 1
ATOM 1430 N N . ALA A 1 189 ? 15.543 -19.355 3.276 1.00 73.88 189 ALA A N 1
ATOM 1431 C CA . ALA A 1 189 ? 14.201 -19.248 2.713 1.00 73.88 189 ALA A CA 1
ATOM 1432 C C . ALA A 1 189 ? 13.377 -20.519 2.973 1.00 73.88 189 ALA A C 1
ATOM 1434 O O . ALA A 1 189 ? 12.230 -20.430 3.397 1.00 73.88 189 ALA A O 1
ATOM 1435 N N . LEU A 1 190 ? 13.975 -21.705 2.811 1.00 82.38 190 LEU A N 1
ATOM 1436 C CA . LEU A 1 190 ? 13.301 -22.981 3.068 1.00 82.38 190 LEU A CA 1
ATOM 1437 C C . LEU A 1 190 ? 12.891 -23.147 4.542 1.00 82.38 190 LEU A C 1
ATOM 1439 O O . LEU A 1 190 ? 11.821 -23.678 4.827 1.00 82.38 190 LEU A O 1
ATOM 1443 N N . THR A 1 191 ? 13.712 -22.685 5.488 1.00 82.06 191 THR A N 1
ATOM 1444 C CA . THR A 1 191 ? 13.375 -22.690 6.924 1.00 82.06 191 THR A CA 1
ATOM 1445 C C . THR A 1 191 ? 12.231 -21.729 7.238 1.00 82.06 191 THR A C 1
ATOM 1447 O O . THR A 1 191 ? 11.309 -22.092 7.965 1.00 82.06 191 THR A O 1
ATOM 1450 N N . LEU A 1 192 ? 12.263 -20.519 6.673 1.00 78.06 192 LEU A N 1
ATOM 1451 C CA . LEU A 1 192 ? 11.196 -19.534 6.865 1.00 78.06 192 LEU A CA 1
ATOM 1452 C C . LEU A 1 192 ? 9.874 -19.999 6.248 1.00 78.06 192 LEU A C 1
ATOM 1454 O O . LEU A 1 192 ? 8.821 -19.734 6.811 1.00 78.06 192 LEU A O 1
ATOM 1458 N N . LEU A 1 193 ? 9.926 -20.747 5.144 1.00 80.69 193 LEU A N 1
ATOM 1459 C CA . LEU A 1 193 ? 8.743 -21.295 4.483 1.00 80.69 193 LEU A CA 1
ATOM 1460 C C . LEU A 1 193 ? 8.059 -22.375 5.333 1.00 80.69 193 LEU A C 1
ATOM 1462 O O . LEU A 1 193 ? 6.836 -22.392 5.429 1.00 80.69 193 LEU A O 1
ATOM 1466 N N . HIS A 1 194 ? 8.832 -23.219 6.026 1.00 81.44 194 HIS A N 1
ATOM 1467 C CA . HIS A 1 194 ? 8.274 -24.140 7.022 1.00 81.44 194 HIS A CA 1
ATOM 1468 C C . HIS A 1 194 ? 7.640 -23.391 8.200 1.00 81.44 194 HIS A C 1
ATOM 1470 O O . HIS A 1 194 ? 6.550 -23.744 8.638 1.00 81.44 194 HIS A O 1
ATOM 1476 N N . LEU A 1 195 ? 8.286 -22.326 8.682 1.00 79.19 195 LEU A N 1
ATOM 1477 C CA . LEU A 1 195 ? 7.743 -21.513 9.770 1.00 79.19 195 LEU A CA 1
ATOM 1478 C C . LEU A 1 195 ? 6.450 -20.792 9.354 1.00 79.19 195 LEU A C 1
ATOM 1480 O O . LEU A 1 195 ? 5.502 -20.735 10.130 1.00 79.19 195 LEU A O 1
ATOM 1484 N N . GLN A 1 196 ? 6.379 -20.303 8.114 1.00 85.19 196 GLN A N 1
ATOM 1485 C CA . GLN A 1 196 ? 5.170 -19.712 7.547 1.00 85.19 196 GLN A CA 1
ATOM 1486 C C . GLN A 1 196 ? 4.030 -20.738 7.486 1.00 85.19 196 GLN A C 1
ATOM 1488 O O . GLN A 1 196 ? 2.904 -20.427 7.863 1.00 85.19 196 GLN A O 1
ATOM 1493 N N . GLN A 1 197 ? 4.313 -21.965 7.038 1.00 83.19 197 GLN A N 1
ATOM 1494 C CA . GLN A 1 197 ? 3.322 -23.044 7.001 1.00 83.19 197 GLN A CA 1
ATOM 1495 C C . GLN A 1 197 ? 2.812 -23.410 8.400 1.00 83.19 197 GLN A C 1
ATOM 1497 O O . GLN A 1 197 ? 1.615 -23.645 8.562 1.00 83.19 197 GLN A O 1
ATOM 1502 N N . ASP A 1 198 ? 3.684 -23.405 9.408 1.00 84.00 198 ASP A N 1
ATOM 1503 C CA . ASP A 1 198 ? 3.293 -23.631 10.800 1.00 84.00 198 ASP A CA 1
ATOM 1504 C C . ASP A 1 198 ? 2.399 -22.505 11.342 1.00 84.00 198 ASP A C 1
ATOM 1506 O O . ASP A 1 198 ? 1.415 -22.788 12.023 1.00 84.00 198 ASP A O 1
ATOM 1510 N N . GLU A 1 199 ? 2.686 -21.239 11.026 1.00 81.00 199 GLU A N 1
ATOM 1511 C CA . GLU A 1 199 ? 1.823 -20.114 11.414 1.00 81.00 199 GLU A CA 1
ATOM 1512 C C . GLU A 1 199 ? 0.457 -20.181 10.713 1.00 81.00 199 GLU A C 1
ATOM 1514 O O . GLU A 1 199 ? -0.575 -20.059 11.370 1.00 81.00 199 GLU A O 1
ATOM 1519 N N . LEU A 1 200 ? 0.416 -20.487 9.411 1.00 79.88 200 LEU A N 1
ATOM 1520 C CA . LEU A 1 200 ? -0.843 -20.693 8.682 1.00 79.88 200 LEU A CA 1
ATOM 1521 C C . LEU A 1 200 ? -1.659 -21.854 9.259 1.00 79.88 200 LEU A C 1
ATOM 1523 O O . LEU A 1 200 ? -2.880 -21.763 9.388 1.00 79.88 200 LEU A O 1
ATOM 1527 N N . ARG A 1 201 ? -0.987 -22.939 9.653 1.00 81.69 201 ARG A N 1
ATOM 1528 C CA . ARG A 1 201 ? -1.633 -24.076 10.307 1.00 81.69 201 ARG A CA 1
ATOM 1529 C C . ARG A 1 201 ? -2.202 -23.692 11.673 1.00 81.69 201 ARG A C 1
ATOM 1531 O O . ARG A 1 201 ? -3.332 -24.067 11.971 1.00 81.69 201 ARG A O 1
ATOM 1538 N N . ARG A 1 202 ? -1.473 -22.922 12.485 1.00 77.69 202 ARG A N 1
ATOM 1539 C CA . ARG A 1 202 ? -1.983 -22.425 13.775 1.00 77.69 202 ARG A CA 1
ATOM 1540 C C . ARG A 1 202 ? -3.172 -21.485 13.600 1.00 77.69 202 ARG A C 1
ATOM 1542 O O . ARG A 1 202 ? -4.098 -21.563 14.399 1.00 77.69 202 ARG A O 1
ATOM 1549 N N . ALA A 1 203 ? -3.185 -20.666 12.545 1.00 73.56 203 ALA A N 1
ATOM 1550 C CA . ALA A 1 203 ? -4.341 -19.840 12.200 1.00 73.56 203 ALA A CA 1
ATOM 1551 C C . ALA A 1 203 ? -5.581 -20.693 11.877 1.00 73.56 203 ALA A C 1
ATOM 1553 O O . ALA A 1 203 ? -6.679 -20.396 12.344 1.00 73.56 203 ALA A O 1
ATOM 1554 N N . ALA A 1 204 ? -5.415 -21.774 11.108 1.00 74.12 204 ALA A N 1
ATOM 1555 C CA . ALA A 1 204 ? -6.506 -22.701 10.796 1.00 74.12 204 ALA A CA 1
ATOM 1556 C C . ALA A 1 204 ? -7.013 -23.436 12.052 1.00 74.12 204 ALA A C 1
ATOM 1558 O O . ALA A 1 204 ? -8.218 -23.480 12.311 1.00 74.12 204 ALA A O 1
ATOM 1559 N N . GLU A 1 205 ? -6.093 -23.928 12.889 1.00 80.06 205 GLU A N 1
ATOM 1560 C CA . GLU A 1 205 ? -6.418 -24.590 14.157 1.00 80.06 205 GLU A CA 1
ATOM 1561 C C . GLU A 1 205 ? -7.148 -23.641 15.126 1.00 80.06 205 GLU A C 1
ATOM 1563 O O . GLU A 1 205 ? -8.115 -24.055 15.772 1.00 80.06 205 GLU A O 1
ATOM 1568 N N . SER A 1 206 ? -6.759 -22.361 15.194 1.00 74.56 206 SER A N 1
ATOM 1569 C CA . SER A 1 206 ? -7.441 -21.369 16.034 1.00 74.56 206 SER A CA 1
ATOM 1570 C C . SER A 1 206 ? -8.841 -21.026 15.523 1.00 74.56 206 SER A C 1
ATOM 1572 O O . SER A 1 206 ? -9.715 -20.745 16.336 1.00 74.56 206 SER A O 1
ATOM 1574 N N . MET A 1 207 ? -9.096 -21.120 14.213 1.00 73.00 207 MET A N 1
ATOM 1575 C CA . MET A 1 207 ? -10.437 -20.967 13.623 1.00 73.00 207 MET A CA 1
ATOM 1576 C C . MET A 1 207 ? -11.317 -22.223 13.758 1.00 73.00 207 MET A C 1
ATOM 1578 O O . MET A 1 207 ? -12.497 -22.185 13.409 1.00 73.00 207 MET A O 1
ATOM 1582 N N . GLY A 1 208 ? -10.783 -23.328 14.291 1.00 70.94 208 GLY A N 1
ATOM 1583 C CA . GLY A 1 208 ? -11.501 -24.599 14.415 1.00 70.94 208 GLY A CA 1
ATOM 1584 C C . GLY A 1 208 ? -11.579 -25.401 13.112 1.00 70.94 208 GLY A C 1
ATOM 1585 O O . GLY A 1 208 ? -12.326 -26.380 13.045 1.00 70.94 208 GLY A O 1
ATOM 1586 N N . GLU A 1 209 ? -10.807 -25.025 12.093 1.00 57.12 209 GLU A N 1
ATOM 1587 C CA . GLU A 1 209 ? -10.653 -25.794 10.863 1.00 57.12 209 GLU A CA 1
ATOM 1588 C C . GLU A 1 209 ? -9.565 -26.854 11.086 1.00 57.12 209 GLU A C 1
ATOM 1590 O O . GLU A 1 209 ? -8.371 -26.561 11.115 1.00 57.12 209 GLU A O 1
ATOM 1595 N N . SER A 1 210 ? -9.966 -28.113 11.296 1.00 44.47 210 SER A N 1
ATOM 1596 C CA . SER A 1 210 ? -9.022 -29.231 11.171 1.00 44.47 210 SER A CA 1
ATOM 1597 C C . SER A 1 210 ? -8.752 -29.474 9.689 1.00 44.47 210 SER A C 1
ATOM 1599 O O . SER A 1 210 ? -9.672 -29.853 8.962 1.00 44.47 210 SER A O 1
ATOM 1601 N N . ILE A 1 211 ? -7.507 -29.231 9.271 1.00 47.12 211 ILE A N 1
ATOM 1602 C CA . ILE A 1 211 ? -6.965 -29.598 7.952 1.00 47.12 211 ILE A CA 1
ATOM 1603 C C . ILE A 1 211 ? -6.777 -31.117 7.877 1.00 47.12 211 ILE A C 1
ATOM 1605 O O . ILE A 1 211 ? -6.244 -31.690 8.857 1.00 47.12 211 ILE A O 1
#